Protein 1YQS (pdb70)

Sequence (345 aa):
LPAPDDTGLQAVLHTALSQGAPGAMVRVDDNGTIHQLSEGVADRATGRAITTTDRFRVGSVTKSFSAVVLLQLVDEGKLDLDASVNTYLPGLLPDDRITVRQVMSHRSGLYDYTNDMFAQTVPGFESVRNKVFSYQDLITLSLKHGVTNAPGAAYSYSNTNFVVAGMLIEKLTGHSVATEYQNRIFTPLNLTDTFYVHPDTVIPGTHANGYLTPDEAGGALVDSTEQTVSWAQSAGAVISSTQDLDTFFSALMSGQLMSAAQLAQMQQWTTVNSTQGYGLGLRRRDLSCGISVYGHTGTVQGYYTYAFASKDGKRSVTALANTSNNVNVLNTMARTLESAFCGKP

Foldseek 3Di:
DDAFAVVLVQVLQVVLVVQPFQKKWKWKQQLNDIDIDMDHALDNVVGHGDGQFAKAFQFQLLLLLLLLLVQQCVVVVLFDQQAFLCVLVPPLDPDRRAGLQQLLFQQAQFAALVCVQCVFPPVSLVVAFADADDLSRLSVSRVVDDRRDHHNDDHDDHLNSQSSSQVSSCRSVVDHPQVSSVVQPCVVLVQVLKGQDAQFFDRPDGHRWFWEDGPDPPDDTDGSRGGRCNSRRSSTGMMHGFVNLLSRQLCLLQQNRHHPVSSVQQPPFDDPDPQKTGGRSKIWGQEPVGFIWMGDWRDDAQKTWDWTAGNNSSMIMIMMGRHDPRVSSNVSRVCSCCSRPVNDD

CATH classification: 3.40.710.10

B-factor: mean 13.97, std 7.71, range [6.85, 64.94]

InterPro domains:
  IPR001466 Beta-lactamase-related [PF00144] (51-359)
  IPR012338 Beta-lactamase/transpeptidase-like [G3DSA:3.40.710.10] (32-380)
  IPR012338 Beta-lactamase/transpeptidase-like [SSF56601] (51-369)
  IPR050491 Beta-lactamase AmpC-like [PTHR46825] (51-362)

Solvent-accessible surface area: 12700 Å² total; per-residue (Å²): 116,59,77,13,11,56,98,14,0,111,46,2,3,109,40,0,45,91,60,33,4,18,0,0,0,0,29,0,26,31,108,73,84,70,31,104,32,49,54,26,38,0,20,125,97,103,45,90,71,6,53,8,96,3,44,0,4,0,0,12,0,0,0,0,0,0,0,0,0,0,0,26,0,26,59,87,69,100,9,82,8,89,25,26,0,16,92,38,21,112,73,15,9,99,32,96,161,0,21,0,45,26,0,0,2,1,49,1,4,6,40,19,1,15,98,75,30,46,85,117,21,33,73,6,2,125,56,4,72,118,98,98,28,58,24,84,65,0,0,67,49,0,57,156,63,59,69,79,28,60,28,18,70,44,54,49,61,1,18,0,0,0,0,0,0,0,27,0,0,56,126,46,25,66,94,52,4,36,55,7,0,77,92,40,0,6,86,82,29,108,7,90,26,5,54,23,41,42,63,73,46,78,2,37,50,92,32,0,18,0,8,2,25,12,79,120,112,88,30,88,40,44,65,0,4,81,0,8,2,0,18,0,6,0,1,3,6,0,0,0,0,0,88,8,1,3,51,0,1,31,4,1,10,55,41,122,9,22,46,89,61,23,22,58,44,0,28,97,78,30,104,48,69,112,68,34,1,0,0,4,0,0,30,41,48,46,15,99,62,75,31,36,0,18,0,0,18,1,61,7,16,0,0,9,0,8,0,1,0,8,126,73,3,120,8,2,0,0,0,0,0,0,0,7,56,20,106,86,0,42,100,9,1,16,97,0,0,56,14,0,0,17,11,133,172

Structure (mmCIF, N/CA/C/O backbone):
data_1YQS
#
_entry.id   1YQS
#
_cell.length_a   50.800
_cell.length_b   66.700
_cell.length_c   100.500
_cell.angle_alpha   90.00
_cell.angle_beta   90.00
_cell.angle_gamma   90.00
#
_symmetry.space_group_name_H-M   'P 21 21 21'
#
loop_
_entity.id
_entity.type
_entity.pdbx_description
1 polymer 'D-alanyl-D-alanine carboxypeptidase'
2 non-polymer '2-(BENZOYLAMINO)ETHANESULFONIC ACID'
3 non-polymer GLYCEROL
4 water water
#
loop_
_atom_site.group_PDB
_atom_site.id
_atom_site.type_symbol
_atom_site.label_atom_id
_atom_site.label_alt_id
_atom_site.label_comp_id
_atom_site.label_asym_id
_atom_site.label_entity_id
_atom_site.label_seq_id
_atom_site.pdbx_PDB_ins_code
_atom_site.Cartn_x
_atom_site.Cartn_y
_atom_site.Cartn_z
_atom_site.occupancy
_atom_site.B_iso_or_equiv
_atom_site.auth_seq_id
_atom_site.auth_comp_id
_atom_site.auth_asym_id
_atom_site.auth_atom_id
_atom_site.pdbx_PDB_model_num
ATOM 1 N N . LEU A 1 3 ? 16.940 18.970 40.729 1.00 19.70 3 LEU A N 1
ATOM 2 C CA . LEU A 1 3 ? 18.042 18.009 40.703 1.00 16.29 3 LEU A CA 1
ATOM 3 C C . LEU A 1 3 ? 19.334 18.631 40.184 1.00 15.96 3 LEU A C 1
ATOM 4 O O . LEU A 1 3 ? 19.295 19.501 39.311 1.00 17.29 3 LEU A O 1
ATOM 9 N N . PRO A 1 4 ? 20.448 18.153 40.702 1.00 17.49 4 PRO A N 1
ATOM 10 C CA . PRO A 1 4 ? 21.764 18.505 40.128 1.00 17.24 4 PRO A CA 1
ATOM 11 C C . PRO A 1 4 ? 21.825 18.129 38.645 1.00 14.50 4 PRO A C 1
ATOM 12 O O . PRO A 1 4 ? 21.075 17.236 38.237 1.00 13.53 4 PRO A O 1
ATOM 16 N N . ALA A 1 5 ? 22.693 18.752 37.865 1.00 14.84 5 ALA A N 1
ATOM 17 C CA . ALA A 1 5 ? 22.894 18.342 36.475 1.00 13.16 5 ALA A CA 1
ATOM 18 C C . ALA A 1 5 ? 23.496 16.955 36.430 1.00 11.18 5 ALA A C 1
ATOM 19 O O . ALA A 1 5 ? 24.410 16.637 37.183 1.00 11.64 5 ALA A O 1
ATOM 21 N N . PRO A 1 6 ? 23.049 16.071 35.512 1.00 10.46 6 PRO A N 1
ATOM 22 C CA . PRO A 1 6 ? 23.768 14.814 35.313 1.00 9.87 6 PRO A CA 1
ATOM 23 C C . PRO A 1 6 ? 25.221 15.106 34.942 1.00 9.94 6 PRO A C 1
ATOM 24 O O . PRO A 1 6 ? 25.501 16.067 34.254 1.00 11.42 6 PRO A O 1
ATOM 28 N N . ASP A 1 7 ? 26.101 14.196 35.347 1.00 9.37 7 ASP A N 1
ATOM 29 C CA . ASP A 1 7 ? 27.535 14.327 35.157 1.00 9.28 7 ASP A CA 1
ATOM 30 C C . ASP A 1 7 ? 27.986 13.363 34.065 1.00 8.90 7 ASP A C 1
ATOM 31 O O . ASP A 1 7 ? 28.259 12.190 34.333 1.00 9.02 7 ASP A O 1
ATOM 36 N N . ASP A 1 8 ? 28.096 13.828 32.818 1.00 8.69 8 ASP A N 1
ATOM 37 C CA . ASP A 1 8 ? 28.476 12.925 31.732 1.00 8.00 8 ASP A CA 1
ATOM 38 C C . ASP A 1 8 ? 29.912 12.455 31.827 1.00 8.10 8 ASP A C 1
ATOM 39 O O . ASP A 1 8 ? 30.202 11.320 31.399 1.00 8.87 8 ASP A O 1
ATOM 44 N N . THR A 1 9 ? 30.827 13.266 32.339 1.00 8.55 9 THR A N 1
ATOM 45 C CA . THR A 1 9 ? 32.221 12.832 32.512 1.00 8.68 9 THR A CA 1
ATOM 46 C C . THR A 1 9 ? 32.245 11.661 33.498 1.00 8.67 9 THR A C 1
ATOM 47 O O . THR A 1 9 ? 32.953 10.684 33.311 1.00 9.42 9 THR A O 1
ATOM 51 N N . GLY A 1 10 ? 31.471 11.781 34.571 1.00 9.10 10 GLY A N 1
ATOM 52 C CA . GLY A 1 10 ? 31.348 10.691 35.576 1.00 9.51 10 GLY A CA 1
ATOM 53 C C . GLY A 1 10 ? 30.724 9.462 34.923 1.00 9.14 10 GLY A C 1
ATOM 54 O O . GLY A 1 10 ? 31.215 8.344 35.132 1.00 9.67 10 GLY A O 1
ATOM 55 N N . LEU A 1 11 ? 29.672 9.634 34.158 1.00 8.69 11 LEU A N 1
ATOM 56 C CA . LEU A 1 11 ? 29.072 8.481 33.457 1.00 9.11 11 LEU A CA 1
ATOM 57 C C . LEU A 1 11 ? 30.086 7.803 32.557 1.00 8.81 11 LEU A C 1
ATOM 58 O O . LEU A 1 11 ? 30.181 6.563 32.489 1.00 10.06 11 LEU A O 1
ATOM 63 N N . GLN A 1 12 ? 30.846 8.598 31.786 1.00 8.94 12 GLN A N 1
ATOM 64 C CA . GLN A 1 12 ? 31.874 8.058 30.887 1.00 9.34 12 GLN A CA 1
ATOM 65 C C . GLN A 1 12 ? 32.858 7.201 31.687 1.00 9.08 12 GLN A C 1
ATOM 66 O O . GLN A 1 12 ? 33.271 6.108 31.267 1.00 9.68 12 GLN A O 1
ATOM 72 N N . ALA A 1 13 ? 33.301 7.675 32.839 1.00 9.51 13 ALA A N 1
ATOM 73 C CA . ALA A 1 13 ? 34.248 6.976 33.700 1.00 9.96 13 ALA A CA 1
ATOM 74 C C . ALA A 1 13 ? 33.643 5.672 34.188 1.00 9.86 13 ALA A C 1
ATOM 75 O O . ALA A 1 13 ? 34.359 4.658 34.244 1.00 10.59 13 ALA A O 1
ATOM 77 N N . VAL A 1 14 ? 32.366 5.659 34.540 1.00 9.41 14 VAL A N 1
ATOM 78 C CA . VAL A 1 14 ? 31.725 4.426 34.979 1.00 9.72 14 VAL A CA 1
ATOM 79 C C . VAL A 1 14 ? 31.772 3.370 33.889 1.00 8.56 14 VAL A C 1
ATOM 80 O O . VAL A 1 14 ? 32.111 2.238 34.127 1.00 8.96 14 VAL A O 1
ATOM 84 N N . LEU A 1 15 ? 31.375 3.785 32.670 1.00 8.64 15 LEU A N 1
ATOM 85 C CA . LEU A 1 15 ? 31.370 2.804 31.584 1.00 8.36 15 LEU A CA 1
ATOM 86 C C . LEU A 1 15 ? 32.773 2.295 31.305 1.00 8.45 15 LEU A C 1
ATOM 87 O O . LEU A 1 15 ? 32.971 1.081 31.046 1.00 8.79 15 LEU A O 1
ATOM 92 N N . HIS A 1 16 ? 33.741 3.196 31.326 1.00 8.89 16 HIS A N 1
ATOM 93 C CA . HIS A 1 16 ? 35.139 2.756 31.066 1.00 9.24 16 HIS A CA 1
ATOM 94 C C . HIS A 1 16 ? 35.620 1.777 32.115 1.00 9.57 16 HIS A C 1
ATOM 95 O O . HIS A 1 16 ? 36.279 0.778 31.809 1.00 9.89 16 HIS A O 1
ATOM 102 N N . THR A 1 17 ? 35.256 2.039 33.372 1.00 9.45 17 THR A N 1
ATOM 103 C CA . THR A 1 17 ? 35.612 1.116 34.437 1.00 9.82 17 THR A CA 1
ATOM 104 C C . THR A 1 17 ? 34.937 -0.233 34.204 1.00 8.59 17 THR A C 1
ATOM 105 O O . THR A 1 17 ? 35.574 -1.288 34.394 1.00 9.40 17 THR A O 1
ATOM 109 N N . ALA A 1 18 ? 33.660 -0.233 33.827 1.00 8.65 18 ALA A N 1
ATOM 110 C CA . ALA A 1 18 ? 32.965 -1.515 33.606 1.00 9.01 18 ALA A CA 1
ATOM 111 C C . ALA A 1 18 ? 33.667 -2.309 32.530 1.00 8.79 18 ALA A C 1
ATOM 112 O O . ALA A 1 18 ? 33.846 -3.545 32.659 1.00 8.70 18 ALA A O 1
ATOM 114 N N . LEU A 1 19 ? 34.109 -1.664 31.450 1.00 8.72 19 LEU A N 1
ATOM 115 C CA . LEU A 1 19 ? 34.869 -2.379 30.421 1.00 8.84 19 LEU A CA 1
ATOM 116 C C . LEU A 1 19 ? 36.153 -2.965 31.002 1.00 8.99 19 LEU A C 1
ATOM 117 O O . LEU A 1 19 ? 36.527 -4.109 30.725 1.00 10.13 19 LEU A O 1
ATOM 122 N N . SER A 1 20 ? 36.851 -2.192 31.830 1.00 9.30 20 SER A N 1
ATOM 123 C CA . SER A 1 20 ? 38.120 -2.660 32.416 1.00 9.87 20 SER A CA 1
ATOM 124 C C . SER A 1 20 ? 37.893 -3.848 33.324 1.00 9.98 20 SER A C 1
ATOM 125 O O . SER A 1 20 ? 38.870 -4.552 33.600 1.00 11.33 20 SER A O 1
ATOM 128 N N . GLN A 1 21 ? 36.689 -4.073 33.809 1.00 8.98 21 GLN A N 1
ATOM 129 C CA . GLN A 1 21 ? 36.346 -5.147 34.716 1.00 9.09 21 GLN A CA 1
ATOM 130 C C . GLN A 1 21 ? 35.732 -6.339 33.977 1.00 8.90 21 GLN A C 1
ATOM 131 O O . GLN A 1 21 ? 35.461 -7.340 34.659 1.00 10.28 21 GLN A O 1
ATOM 137 N N . GLY A 1 22 ? 35.517 -6.267 32.677 1.00 9.38 22 GLY A N 1
ATOM 138 C CA . GLY A 1 22 ? 35.085 -7.411 31.914 1.00 9.47 22 GLY A CA 1
ATOM 139 C C . GLY A 1 22 ? 33.806 -7.272 31.151 1.00 9.14 22 GLY A C 1
ATOM 140 O O . GLY A 1 22 ? 33.399 -8.242 30.480 1.00 10.22 22 GLY A O 1
ATOM 141 N N . ALA A 1 23 ? 33.130 -6.125 31.187 1.00 8.20 23 ALA A N 1
ATOM 142 C CA . ALA A 1 23 ? 31.960 -5.932 30.342 1.00 8.01 23 ALA A CA 1
ATOM 143 C C . ALA A 1 23 ? 32.414 -5.719 28.928 1.00 7.97 23 ALA A C 1
ATOM 144 O O . ALA A 1 23 ? 33.204 -4.788 28.672 1.00 8.74 23 ALA A O 1
ATOM 146 N N . PRO A 1 24 ? 31.925 -6.478 27.934 1.00 7.97 24 PRO A N 1
ATOM 147 C CA . PRO A 1 24 ? 32.300 -6.132 26.548 1.00 8.10 24 PRO A CA 1
ATOM 148 C C . PRO A 1 24 ? 31.828 -4.753 26.135 1.00 7.79 24 PRO A C 1
ATOM 149 O O . PRO A 1 24 ? 32.536 -4.051 25.379 1.00 7.86 24 PRO A O 1
ATOM 153 N N . GLY A 1 25 ? 30.640 -4.377 26.588 1.00 7.71 25 GLY A N 1
ATOM 154 C CA . GLY A 1 25 ? 30.023 -3.110 26.316 1.00 7.92 25 GLY A CA 1
ATOM 155 C C . GLY A 1 25 ? 29.229 -2.638 27.494 1.00 7.34 25 GLY A C 1
ATOM 156 O O . GLY A 1 25 ? 28.746 -3.415 28.331 1.00 8.08 25 GLY A O 1
ATOM 157 N N . ALA A 1 26 ? 29.059 -1.326 27.575 1.00 7.78 26 ALA A N 1
ATOM 158 C CA . ALA A 1 26 ? 28.283 -0.726 28.646 1.00 7.78 26 ALA A CA 1
ATOM 159 C C . ALA A 1 26 ? 27.708 0.586 28.144 1.00 7.68 26 ALA A C 1
ATOM 160 O O . ALA A 1 26 ? 28.374 1.296 27.357 1.00 8.64 26 ALA A O 1
ATOM 162 N N . MET A 1 27 ? 26.519 0.935 28.556 1.00 8.29 27 MET A N 1
ATOM 163 C CA . MET A 1 27 ? 25.864 2.112 28.048 1.00 8.06 27 MET A CA 1
ATOM 164 C C . MET A 1 27 ? 24.841 2.636 29.020 1.00 8.29 27 MET A C 1
ATOM 165 O O . MET A 1 27 ? 24.431 1.946 29.972 1.00 8.75 27 MET A O 1
ATOM 174 N N . VAL A 1 28 ? 24.431 3.884 28.831 1.00 7.99 28 VAL A N 1
ATOM 175 C CA . VAL A 1 28 ? 23.495 4.570 29.724 1.00 8.01 28 VAL A CA 1
ATOM 176 C C . VAL A 1 28 ? 22.745 5.659 28.948 1.00 7.91 28 VAL A C 1
ATOM 177 O O . VAL A 1 28 ? 23.353 6.392 28.159 1.00 8.43 28 VAL A O 1
ATOM 181 N N . ARG A 1 29 ? 21.464 5.782 29.258 1.00 8.07 29 ARG A N 1
ATOM 182 C CA . ARG A 1 29 ? 20.640 6.883 28.762 1.00 8.12 29 ARG A CA 1
ATOM 183 C C . ARG A 1 29 ? 19.949 7.546 29.910 1.00 9.44 29 ARG A C 1
ATOM 184 O O . ARG A 1 29 ? 19.303 6.885 30.713 1.00 17.59 29 ARG A O 1
ATOM 199 N N . VAL A 1 30 ? 20.014 8.866 29.977 1.00 8.29 30 VAL A N 1
ATOM 200 C CA . VAL A 1 30 ? 19.287 9.659 30.948 1.00 8.36 30 VAL A CA 1
ATOM 201 C C . VAL A 1 30 ? 18.261 10.510 30.172 1.00 8.28 30 VAL A C 1
ATOM 202 O O . VAL A 1 30 ? 18.627 11.179 29.220 1.00 9.63 30 VAL A O 1
ATOM 206 N N . ASP A 1 31 ? 17.017 10.491 30.605 1.00 8.20 31 ASP A N 1
ATOM 207 C CA . ASP A 1 31 ? 16.027 11.470 30.142 1.00 8.98 31 ASP A CA 1
ATOM 208 C C . ASP A 1 31 ? 15.869 12.442 31.294 1.00 8.86 31 ASP A C 1
ATOM 209 O O . ASP A 1 31 ? 15.266 12.131 32.327 1.00 9.80 31 ASP A O 1
ATOM 218 N N . ASP A 1 32 ? 16.482 13.618 31.144 1.00 9.54 32 ASP A N 1
ATOM 219 C CA . ASP A 1 32 ? 16.471 14.660 32.157 1.00 9.46 32 ASP A CA 1
ATOM 220 C C . ASP A 1 32 ? 15.437 15.715 31.795 1.00 9.65 32 ASP A C 1
ATOM 221 O O . ASP A 1 32 ? 15.754 16.725 31.186 1.00 9.66 32 ASP A O 1
ATOM 226 N N . ASN A 1 33 ? 14.172 15.445 32.124 1.00 11.11 33 ASN A N 1
ATOM 227 C CA . ASN A 1 33 ? 13.081 16.367 31.874 1.00 12.91 33 ASN A CA 1
ATOM 228 C C . ASN A 1 33 ? 13.102 16.915 30.466 1.00 12.22 33 ASN A C 1
ATOM 229 O O . ASN A 1 33 ? 12.938 18.075 30.240 1.00 13.92 33 ASN A O 1
ATOM 234 N N . GLY A 1 34 ? 13.295 16.006 29.493 1.00 11.94 34 GLY A N 1
ATOM 235 C CA . GLY A 1 34 ? 13.256 16.411 28.119 1.00 13.50 34 GLY A CA 1
ATOM 236 C C . GLY A 1 34 ? 14.583 16.673 27.445 1.00 11.48 34 GLY A C 1
ATOM 237 O O . GLY A 1 34 ? 14.608 16.896 26.219 1.00 15.40 34 GLY A O 1
ATOM 238 N N . THR A 1 35 ? 15.674 16.618 28.197 1.00 9.51 35 THR A N 1
ATOM 239 C CA . THR A 1 35 ? 17.002 16.712 27.604 1.00 9.20 35 THR A CA 1
ATOM 240 C C . THR A 1 35 ? 17.656 15.352 27.774 1.00 9.02 35 THR A C 1
ATOM 241 O O . THR A 1 35 ? 17.718 14.771 28.865 1.00 9.72 35 THR A O 1
ATOM 245 N N . ILE A 1 36 ? 18.165 14.775 26.682 1.00 8.47 36 ILE A N 1
ATOM 246 C CA . ILE A 1 36 ? 18.714 13.423 26.679 1.00 8.07 36 ILE A CA 1
ATOM 247 C C . ILE A 1 36 ? 20.214 13.453 26.885 1.00 7.79 36 ILE A C 1
ATOM 248 O O . ILE A 1 36 ? 20.943 14.251 26.316 1.00 8.70 36 ILE A O 1
ATOM 253 N N . HIS A 1 37 ? 20.659 12.501 27.705 1.00 7.96 37 HIS A N 1
ATOM 254 C CA . HIS A 1 37 ? 22.093 12.167 27.836 1.00 7.99 37 HIS A CA 1
ATOM 255 C C . HIS A 1 37 ? 22.267 10.719 27.385 1.00 8.29 37 HIS A C 1
ATOM 256 O O . HIS A 1 37 ? 21.478 9.847 27.767 1.00 9.98 37 HIS A O 1
ATOM 263 N N . GLN A 1 38 ? 23.256 10.447 26.532 1.00 8.17 38 GLN A N 1
ATOM 264 C CA . GLN A 1 38 ? 23.433 9.074 26.051 1.00 8.53 38 GLN A CA 1
ATOM 265 C C . GLN A 1 38 ? 24.909 8.799 25.822 1.00 7.99 38 GLN A C 1
ATOM 266 O O . GLN A 1 38 ? 25.608 9.564 25.141 1.00 8.16 38 GLN A O 1
ATOM 272 N N . LEU A 1 39 ? 25.396 7.726 26.432 1.00 7.73 39 LEU A N 1
ATOM 273 C CA . LEU A 1 39 ? 26.785 7.336 26.327 1.00 7.61 39 LEU A CA 1
ATOM 274 C C . LEU A 1 39 ? 26.875 5.807 26.214 1.00 7.33 39 LEU A C 1
ATOM 275 O O . LEU A 1 39 ? 26.060 5.082 26.773 1.00 8.06 39 LEU A O 1
ATOM 280 N N . SER A 1 40 ? 27.870 5.356 25.475 1.00 7.74 40 SER A N 1
ATOM 281 C CA . SER A 1 40 ? 28.118 3.946 25.321 1.00 8.10 40 SER A CA 1
ATOM 282 C C . SER A 1 40 ? 29.614 3.736 25.076 1.00 7.93 40 SER A C 1
ATOM 283 O O . SER A 1 40 ? 30.257 4.556 24.432 1.00 9.12 40 SER A O 1
ATOM 286 N N . GLU A 1 41 ? 30.143 2.604 25.504 1.00 8.23 41 GLU A N 1
ATOM 287 C CA . GLU A 1 41 ? 31.506 2.230 25.214 1.00 8.12 41 GLU A CA 1
ATOM 288 C C . GLU A 1 41 ? 31.574 0.742 24.973 1.00 7.66 41 GLU A C 1
ATOM 289 O O . GLU A 1 41 ? 30.878 -0.039 25.636 1.00 7.87 41 GLU A O 1
ATOM 295 N N . GLY A 1 42 ? 32.410 0.326 24.025 1.00 8.36 42 GLY A N 1
ATOM 296 C CA . GLY A 1 42 ? 32.629 -1.080 23.761 1.00 8.40 42 GLY A CA 1
ATOM 297 C C . GLY A 1 42 ? 31.649 -1.650 22.754 1.00 8.27 42 GLY A C 1
ATOM 298 O O . GLY A 1 42 ? 31.133 -0.970 21.868 1.00 9.24 42 GLY A O 1
ATOM 299 N N . VAL A 1 43 ? 31.499 -2.993 22.872 1.00 8.33 43 VAL A N 1
ATOM 300 C CA . VAL A 1 43 ? 30.946 -3.786 21.785 1.00 8.71 43 VAL A CA 1
ATOM 301 C C . VAL A 1 43 ? 29.653 -4.486 22.199 1.00 8.16 43 VAL A C 1
ATOM 302 O O . VAL A 1 43 ? 29.516 -5.019 23.326 1.00 8.71 43 VAL A O 1
ATOM 306 N N . ALA A 1 44 ? 28.713 -4.494 21.260 1.00 7.91 44 ALA A N 1
ATOM 307 C CA . ALA A 1 44 ? 27.499 -5.300 21.333 1.00 8.01 44 ALA A CA 1
ATOM 308 C C . ALA A 1 44 ? 27.804 -6.760 21.027 1.00 8.15 44 ALA A C 1
ATOM 309 O O . ALA A 1 44 ? 27.139 -7.648 21.577 1.00 9.72 44 ALA A O 1
ATOM 311 N N . ASP A 1 45 ? 28.745 -6.995 20.111 1.00 9.01 45 ASP A N 1
ATOM 312 C CA . ASP A 1 45 ? 29.113 -8.345 19.703 1.00 9.67 45 ASP A CA 1
ATOM 313 C C . ASP A 1 45 ? 30.639 -8.339 19.722 1.00 9.20 45 ASP A C 1
ATOM 314 O O . ASP A 1 45 ? 31.273 -7.661 18.949 1.00 10.13 45 ASP A O 1
ATOM 319 N N . ARG A 1 46 ? 31.194 -9.130 20.654 1.00 9.54 46 ARG A N 1
ATOM 320 C CA . ARG A 1 46 ? 32.633 -9.106 20.872 1.00 9.86 46 ARG A CA 1
ATOM 321 C C . ARG A 1 46 ? 33.398 -9.923 19.821 1.00 10.17 46 ARG A C 1
ATOM 322 O O . ARG A 1 46 ? 34.592 -9.738 19.635 1.00 11.86 46 ARG A O 1
ATOM 330 N N . ALA A 1 47 ? 32.711 -10.781 19.079 1.00 9.96 47 ALA A N 1
ATOM 331 C CA . ALA A 1 47 ? 33.339 -11.579 18.060 1.00 10.60 47 ALA A CA 1
ATOM 332 C C . ALA A 1 47 ? 33.386 -10.806 16.754 1.00 11.89 47 ALA A C 1
ATOM 333 O O . ALA A 1 47 ? 34.384 -10.855 16.037 1.00 14.16 47 ALA A O 1
ATOM 335 N N . THR A 1 48 ? 32.332 -10.078 16.398 1.00 12.72 48 THR A N 1
ATOM 336 C CA . THR A 1 48 ? 32.321 -9.275 15.203 1.00 13.89 48 THR A CA 1
ATOM 337 C C . THR A 1 48 ? 32.874 -7.878 15.414 1.00 13.87 48 THR A C 1
ATOM 338 O O . THR A 1 48 ? 33.251 -7.207 14.453 1.00 16.00 48 THR A O 1
ATOM 342 N N . GLY A 1 49 ? 32.917 -7.387 16.662 1.00 13.21 49 GLY A N 1
ATOM 343 C CA . GLY A 1 49 ? 33.360 -6.084 16.950 1.00 13.21 49 GLY A CA 1
ATOM 344 C C . GLY A 1 49 ? 32.330 -4.983 16.813 1.00 12.20 49 GLY A C 1
ATOM 345 O O . GLY A 1 49 ? 32.653 -3.816 16.969 1.00 13.11 49 GLY A O 1
ATOM 346 N N . ARG A 1 50 ? 31.096 -5.326 16.494 1.00 11.35 50 ARG A N 1
ATOM 347 C CA . ARG A 1 50 ? 30.049 -4.320 16.372 1.00 10.83 50 ARG A CA 1
ATOM 348 C C . ARG A 1 50 ? 29.899 -3.520 17.647 1.00 10.35 50 ARG A C 1
ATOM 349 O O . ARG A 1 50 ? 29.704 -4.113 18.715 1.00 10.01 50 ARG A O 1
ATO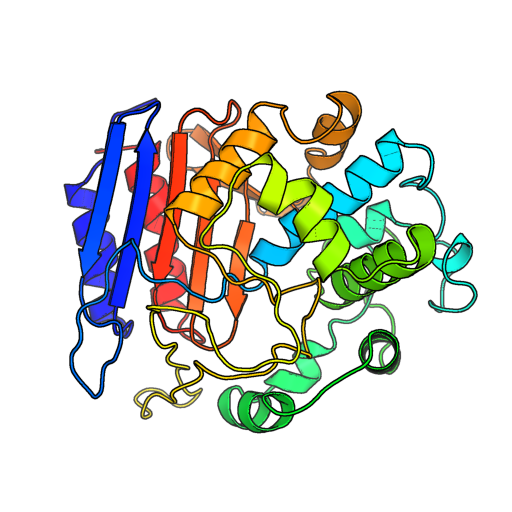M 357 N N . ALA A 1 51 ? 29.905 -2.197 17.544 1.00 10.96 51 ALA A N 1
ATOM 358 C CA . ALA A 1 51 ? 29.835 -1.328 18.690 1.00 10.56 51 ALA A CA 1
ATOM 359 C C . ALA A 1 51 ? 28.455 -1.400 19.352 1.00 9.56 51 ALA A C 1
ATOM 360 O O . ALA A 1 51 ? 27.415 -1.522 18.690 1.00 12.06 51 ALA A O 1
ATOM 362 N N . ILE A 1 52 ? 28.443 -1.299 20.690 1.00 8.59 52 ILE A N 1
ATOM 363 C CA . ILE A 1 52 ? 27.185 -1.146 21.425 1.00 8.45 52 ILE A CA 1
ATOM 364 C C . ILE A 1 52 ? 26.704 0.271 21.313 1.00 8.75 52 ILE A C 1
ATOM 365 O O . ILE A 1 52 ? 27.496 1.230 21.213 1.00 9.47 52 ILE A O 1
ATOM 370 N N . THR A 1 53 ? 25.398 0.433 21.342 1.00 9.12 53 THR A N 1
ATOM 371 C CA . THR A 1 53 ? 24.770 1.742 21.269 1.00 9.04 53 THR A CA 1
ATOM 372 C C . THR A 1 53 ? 23.506 1.784 22.131 1.00 9.43 53 THR A C 1
ATOM 373 O O . THR A 1 53 ? 22.893 0.719 22.349 1.00 12.01 53 THR A O 1
ATOM 380 N N . THR A 1 54 ? 23.098 2.956 22.546 1.00 9.06 54 THR A N 1
ATOM 381 C CA . THR A 1 54 ? 21.975 3.060 23.458 1.00 9.31 54 THR A CA 1
ATOM 382 C C . THR A 1 54 ? 20.645 2.693 22.786 1.00 9.43 54 THR A C 1
ATOM 383 O O . THR A 1 54 ? 19.649 2.589 23.529 1.00 10.69 54 THR A O 1
ATOM 387 N N . THR A 1 55 ? 20.575 2.471 21.499 1.00 9.59 55 THR A N 1
ATOM 388 C CA . THR A 1 55 ? 19.392 1.988 20.837 1.00 10.38 55 THR A CA 1
ATOM 389 C C . THR A 1 55 ? 19.325 0.461 20.740 1.00 9.49 55 THR A C 1
ATOM 390 O O . THR A 1 55 ? 18.290 -0.075 20.350 1.00 11.11 55 THR A O 1
ATOM 394 N N . ASP A 1 56 ? 20.370 -0.266 21.166 1.00 9.42 56 ASP A N 1
ATOM 395 C CA . ASP A 1 56 ? 20.357 -1.705 21.103 1.00 9.08 56 ASP A CA 1
ATOM 396 C C . ASP A 1 56 ? 19.381 -2.299 22.086 1.00 8.49 56 ASP A C 1
ATOM 397 O O . ASP A 1 56 ? 19.363 -1.964 23.255 1.00 10.27 56 ASP A O 1
ATOM 402 N N . ARG A 1 57 ? 18.536 -3.222 21.596 1.00 8.41 57 ARG A N 1
ATOM 403 C CA . ARG A 1 57 ? 17.636 -3.948 22.496 1.00 8.47 57 ARG A CA 1
ATOM 404 C C . ARG A 1 57 ? 18.432 -4.936 23.338 1.00 7.89 57 ARG A C 1
ATOM 405 O O . ARG A 1 57 ? 19.518 -5.372 22.987 1.00 8.49 57 ARG A O 1
ATOM 413 N N . PHE A 1 58 ? 17.860 -5.290 24.485 1.00 7.38 58 PHE A N 1
ATOM 414 C CA . PHE A 1 58 ? 18.535 -6.167 25.424 1.00 7.51 58 PHE A CA 1
ATOM 415 C C . PHE A 1 58 ? 17.506 -6.839 26.345 1.00 6.94 58 PHE A C 1
ATOM 416 O O . PHE A 1 58 ? 16.346 -6.436 26.398 1.00 7.68 58 PHE A O 1
ATOM 424 N N . ARG A 1 59 ? 17.934 -7.878 27.046 1.00 7.25 59 ARG A N 1
ATOM 425 C CA . ARG A 1 59 ? 17.110 -8.569 28.026 1.00 7.15 59 ARG A CA 1
ATOM 426 C C . ARG A 1 59 ? 17.190 -7.853 29.367 1.00 6.96 59 ARG A C 1
ATOM 427 O O . ARG A 1 59 ? 18.276 -7.731 29.927 1.00 7.81 59 ARG A O 1
ATOM 435 N N . VAL A 1 60 ? 16.039 -7.411 29.882 1.00 7.17 60 VAL A N 1
ATOM 436 C CA . VAL A 1 60 ? 15.986 -6.588 31.100 1.00 7.11 60 VAL A CA 1
ATOM 437 C C . VAL A 1 60 ? 15.966 -7.381 32.377 1.00 7.31 60 VAL A C 1
ATOM 438 O O . VAL A 1 60 ? 16.002 -6.840 33.477 1.00 7.83 60 VAL A O 1
ATOM 442 N N . GLY A 1 61 ? 15.882 -8.723 32.264 1.00 7.48 61 GLY A N 1
ATOM 443 C CA . GLY A 1 61 ? 15.887 -9.588 33.437 1.00 8.24 61 GLY A CA 1
ATOM 444 C C . GLY A 1 61 ? 14.829 -9.198 34.427 1.00 7.87 61 GLY A C 1
ATOM 445 O O . GLY A 1 61 ? 13.673 -8.915 34.081 1.00 7.95 61 GLY A O 1
ATOM 446 N N . SER A 1 62 ? 15.218 -9.134 35.702 1.00 8.55 62 SER A N 1
ATOM 447 C CA . SER A 1 62 ? 14.267 -8.919 36.791 1.00 9.29 62 SER A CA 1
ATOM 448 C C . SER A 1 62 ? 13.593 -7.564 36.773 1.00 8.10 62 SER A C 1
ATOM 449 O O . SER A 1 62 ? 12.639 -7.370 37.553 1.00 9.15 62 SER A O 1
ATOM 454 N N . VAL A 1 63 ? 13.962 -6.615 35.894 1.00 8.47 63 VAL A N 1
ATOM 455 C CA . VAL A 1 63 ? 13.118 -5.435 35.700 1.00 8.26 63 VAL A CA 1
ATOM 456 C C . VAL A 1 63 ? 11.698 -5.853 35.314 1.00 7.92 63 VAL A C 1
ATOM 457 O O . VAL A 1 63 ? 10.712 -5.137 35.551 1.00 8.79 63 VAL A O 1
ATOM 461 N N . THR A 1 64 ? 11.557 -7.025 34.703 1.00 7.90 64 THR A N 1
ATOM 462 C CA . THR A 1 64 ? 10.265 -7.581 34.359 1.00 7.51 64 THR A CA 1
ATOM 463 C C . THR A 1 64 ? 9.303 -7.593 35.534 1.00 7.32 64 THR A C 1
ATOM 464 O O . THR A 1 64 ? 8.084 -7.459 35.326 1.00 8.08 64 THR A O 1
ATOM 468 N N . LYS A 1 65 ? 9.806 -7.755 36.760 1.00 7.43 65 LYS A N 1
ATOM 469 C CA . LYS A 1 65 ? 8.917 -7.776 37.903 1.00 7.67 65 LYS A CA 1
ATOM 470 C C . LYS A 1 65 ? 8.094 -6.517 38.009 1.00 7.41 65 LYS A C 1
ATOM 471 O O . LYS A 1 65 ? 6.944 -6.595 38.452 1.00 8.08 65 LYS A O 1
ATOM 477 N N . SER A 1 66 ? 8.643 -5.362 37.651 1.00 7.68 66 SER A N 1
ATOM 478 C CA . SER A 1 66 ? 7.864 -4.113 37.699 1.00 7.51 66 SER A CA 1
ATOM 479 C C . SER A 1 66 ? 6.739 -4.122 36.677 1.00 7.45 66 SER A C 1
ATOM 480 O O . SER A 1 66 ? 5.655 -3.594 36.942 1.00 8.22 66 SER A O 1
ATOM 483 N N . PHE A 1 67 ? 6.970 -4.704 35.506 1.00 7.67 67 PHE A N 1
ATOM 484 C CA . PHE A 1 67 ? 5.894 -4.843 34.516 1.00 7.86 67 PHE A CA 1
ATOM 485 C C . PHE A 1 67 ? 4.774 -5.735 35.051 1.00 7.74 67 PHE A C 1
ATOM 486 O O . PHE A 1 67 ? 3.588 -5.434 34.974 1.00 8.00 67 PHE A O 1
ATOM 494 N N . SER A 1 68 ? 5.161 -6.892 35.621 1.00 7.85 68 SER A N 1
ATOM 495 C CA . SER A 1 68 ? 4.175 -7.777 36.219 1.00 7.98 68 SER A CA 1
ATOM 496 C C . SER A 1 68 ? 3.419 -7.095 37.354 1.00 7.94 68 SER A C 1
ATOM 497 O O . SER A 1 68 ? 2.196 -7.261 37.477 1.00 8.24 68 SER A O 1
ATOM 500 N N . ALA A 1 69 ? 4.104 -6.337 38.184 1.00 7.85 69 ALA A N 1
ATOM 501 C CA . ALA A 1 69 ? 3.457 -5.624 39.284 1.00 8.19 69 ALA A CA 1
ATOM 502 C C . ALA A 1 69 ? 2.469 -4.593 38.775 1.00 8.22 69 ALA A C 1
ATOM 503 O O . ALA A 1 69 ? 1.400 -4.444 39.355 1.00 8.97 69 ALA A O 1
ATOM 505 N N . VAL A 1 70 ? 2.817 -3.860 37.728 1.00 8.18 70 VAL A N 1
ATOM 506 C CA . VAL A 1 70 ? 1.867 -2.897 37.177 1.00 8.19 70 VAL A CA 1
ATOM 507 C C . VAL A 1 70 ? 0.599 -3.579 36.720 1.00 8.48 70 VAL A C 1
ATOM 508 O O . VAL A 1 70 ? -0.516 -3.126 37.005 1.00 8.98 70 VAL A O 1
ATOM 512 N N . VAL A 1 71 ? 0.715 -4.714 36.026 1.00 8.43 71 VAL A N 1
ATOM 513 C CA . VAL A 1 71 ? -0.490 -5.450 35.603 1.00 8.46 71 VAL A CA 1
ATOM 514 C C . VAL A 1 71 ? -1.327 -5.846 36.821 1.00 8.63 71 VAL A C 1
ATOM 515 O O . VAL A 1 71 ? -2.530 -5.614 36.849 1.00 9.68 71 VAL A O 1
ATOM 519 N N . LEU A 1 72 ? -0.688 -6.453 37.831 1.00 8.45 72 LEU A N 1
ATOM 520 C CA . LEU A 1 72 ? -1.439 -6.862 39.022 1.00 8.59 72 LEU A CA 1
ATOM 521 C C . LEU A 1 72 ? -2.106 -5.677 39.693 1.00 8.51 72 LEU A C 1
ATOM 522 O O . LEU A 1 72 ? -3.254 -5.799 40.139 1.00 9.65 72 LEU A O 1
ATOM 527 N N . LEU A 1 73 ? -1.445 -4.535 39.804 1.00 9.25 73 LEU A N 1
ATOM 528 C CA . LEU A 1 73 ? -2.031 -3.383 40.463 1.00 9.08 73 LEU A CA 1
ATOM 529 C C . LEU A 1 73 ? -3.187 -2.795 39.658 1.00 9.36 73 LEU A C 1
ATOM 530 O O . LEU A 1 73 ? -4.145 -2.315 40.250 1.00 9.88 73 LEU A O 1
ATOM 535 N N . GLN A 1 74 ? -3.130 -2.879 38.324 1.00 9.45 74 GLN A N 1
ATOM 536 C CA . GLN A 1 74 ? -4.287 -2.508 37.556 1.00 9.57 74 GLN A CA 1
ATOM 537 C C . GLN A 1 74 ? -5.453 -3.464 37.820 1.00 9.30 74 GLN A C 1
ATOM 538 O O . GLN A 1 74 ? -6.623 -3.033 37.837 1.00 10.51 74 GLN A O 1
ATOM 544 N N . LEU A 1 75 ? -5.183 -4.742 37.998 1.00 9.72 75 LEU A N 1
ATOM 545 C CA . LEU A 1 75 ? -6.224 -5.687 38.364 1.00 9.76 75 LEU A CA 1
ATOM 546 C C . LEU A 1 75 ? -6.812 -5.357 39.713 1.00 10.48 75 LEU A C 1
ATOM 547 O O . LEU A 1 75 ? -8.038 -5.523 39.917 1.00 10.96 75 LEU A O 1
ATOM 552 N N . VAL A 1 76 ? -6.031 -4.845 40.652 1.00 10.24 76 VAL A N 1
ATOM 553 C CA . VAL A 1 76 ? -6.547 -4.371 41.933 1.00 10.80 76 VAL A CA 1
ATOM 554 C C . VAL A 1 76 ? -7.496 -3.189 41.665 1.00 10.31 76 VAL A C 1
ATOM 555 O O . VAL A 1 76 ? -8.595 -3.107 42.217 1.00 11.69 76 VAL A O 1
ATOM 559 N N . ASP A 1 77 ? -7.061 -2.231 40.879 1.00 10.87 77 ASP A N 1
ATOM 560 C CA . ASP A 1 77 ? -7.913 -1.073 40.536 1.00 11.18 77 ASP A CA 1
ATOM 561 C C . ASP A 1 77 ? -9.243 -1.504 39.943 1.00 11.19 77 ASP A C 1
ATOM 562 O O . ASP A 1 77 ? -10.258 -0.872 40.186 1.00 13.25 77 ASP A O 1
ATOM 567 N N . GLU A 1 78 ? -9.247 -2.578 39.165 1.00 10.94 78 GLU A N 1
ATOM 568 C CA . GLU A 1 78 ? -10.451 -3.065 38.502 1.00 11.35 78 GLU A CA 1
ATOM 569 C C . GLU A 1 78 ? -11.292 -3.953 39.387 1.00 12.08 78 GLU A C 1
ATOM 570 O O . GLU A 1 78 ? -12.363 -4.375 38.969 1.00 14.11 78 GLU A O 1
ATOM 576 N N . GLY A 1 79 ? -10.844 -4.236 40.597 1.00 11.77 79 GLY A N 1
ATOM 577 C CA . GLY A 1 79 ? -11.641 -5.022 41.505 1.00 12.94 79 GLY A 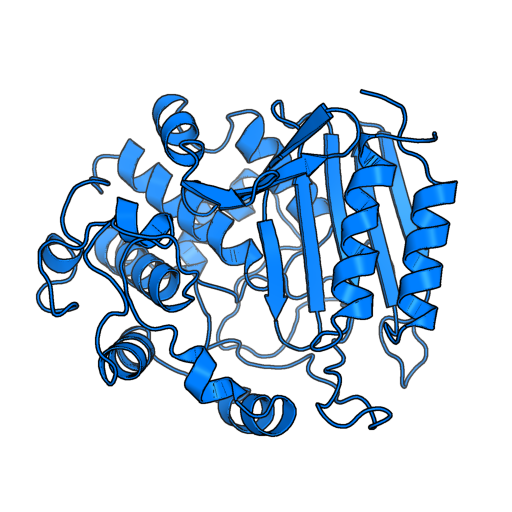CA 1
ATOM 578 C C . GLY A 1 79 ? -11.502 -6.511 41.333 1.00 12.23 79 GLY A C 1
ATOM 579 O O . GLY A 1 79 ? -12.310 -7.293 41.871 1.00 13.80 79 GLY A O 1
ATOM 580 N N . LYS A 1 80 ? -10.497 -6.955 40.599 1.00 11.63 80 LYS A N 1
ATOM 581 C CA . LYS A 1 80 ? -10.303 -8.339 40.284 1.00 12.24 80 LYS A CA 1
ATOM 582 C C . LYS A 1 80 ? -9.320 -9.060 41.198 1.00 12.41 80 LYS A C 1
ATOM 583 O O . LYS A 1 80 ? -9.203 -10.313 41.157 1.00 15.21 80 LYS A O 1
ATOM 589 N N . LEU A 1 81 ? -8.606 -8.300 42.014 1.00 13.08 81 LEU A N 1
ATOM 590 C CA . LEU A 1 81 ? -7.545 -8.790 42.854 1.00 11.65 81 LEU A CA 1
ATOM 591 C C . LEU A 1 81 ? -7.531 -7.994 44.155 1.00 12.30 81 LEU A C 1
ATOM 592 O O . LEU A 1 81 ? -7.653 -6.766 44.112 1.00 13.40 81 LEU A O 1
ATOM 597 N N . ASP A 1 82 ? -7.372 -8.696 45.266 1.00 12.63 82 ASP A N 1
ATOM 598 C CA . ASP A 1 82 ? -7.214 -8.082 46.582 1.00 11.71 82 ASP A CA 1
ATOM 599 C C . ASP A 1 82 ? -5.819 -8.402 47.070 1.00 10.41 82 ASP A C 1
ATOM 600 O O . ASP A 1 82 ? -5.469 -9.585 47.192 1.00 11.10 82 ASP A O 1
ATOM 605 N N . LEU A 1 83 ? -5.008 -7.404 47.342 1.00 10.93 83 LEU A N 1
ATOM 606 C CA . LEU A 1 83 ? -3.620 -7.638 47.747 1.00 10.91 83 LEU A CA 1
ATOM 607 C C . LEU A 1 83 ? -3.510 -8.441 49.041 1.00 10.00 83 LEU A C 1
ATOM 608 O O . LEU A 1 83 ? -2.518 -9.127 49.244 1.00 10.96 83 LEU A O 1
ATOM 613 N N . ASP A 1 84 ? -4.518 -8.360 49.939 1.00 10.82 84 ASP A N 1
ATOM 614 C CA . ASP A 1 84 ? -4.454 -9.093 51.187 1.00 10.56 84 ASP A CA 1
ATOM 615 C C . ASP A 1 84 ? -5.169 -10.405 51.192 1.00 10.78 84 ASP A C 1
ATOM 616 O O . ASP A 1 84 ? -5.195 -11.104 52.217 1.00 13.98 84 ASP A O 1
ATOM 621 N N . ALA A 1 85 ? -5.707 -10.826 50.036 1.00 11.45 85 ALA A N 1
ATOM 622 C CA . ALA A 1 85 ? -6.219 -12.167 49.892 1.00 11.54 85 ALA A CA 1
ATOM 623 C C . ALA A 1 85 ? -5.066 -13.154 49.765 1.00 10.97 85 ALA A C 1
ATOM 624 O O . ALA A 1 85 ? -3.981 -12.870 49.273 1.00 10.99 85 ALA A O 1
ATOM 626 N N . SER A 1 86 ? -5.328 -14.402 50.209 1.00 11.62 86 SER A N 1
ATOM 627 C CA . SER A 1 86 ? -4.423 -15.500 50.042 1.00 11.61 86 SER A CA 1
ATOM 628 C C . SER A 1 86 ? -4.202 -15.829 48.577 1.00 10.38 86 SER A C 1
ATOM 629 O O . SER A 1 86 ? -5.167 -15.863 47.780 1.00 11.47 86 SER A O 1
ATOM 634 N N . VAL A 1 87 ? -2.956 -16.141 48.213 1.00 9.95 87 VAL A N 1
ATOM 635 C CA . VAL A 1 87 ? -2.710 -16.648 46.862 1.00 10.49 87 VAL A CA 1
ATOM 636 C C . VAL A 1 87 ? -3.630 -17.823 46.528 1.00 9.93 87 VAL A C 1
ATOM 637 O O . VAL A 1 87 ? -4.189 -17.937 45.434 1.00 10.71 87 VAL A O 1
ATOM 641 N N . ASN A 1 88 ? -3.787 -18.738 47.501 1.00 10.61 88 ASN A N 1
ATOM 642 C CA . ASN A 1 88 ? -4.572 -19.937 47.271 1.00 10.80 88 ASN A CA 1
ATOM 643 C C . ASN A 1 88 ? -6.059 -19.664 47.089 1.00 11.92 88 ASN A C 1
ATOM 644 O O . ASN A 1 88 ? -6.746 -20.552 46.567 1.00 11.99 88 ASN A O 1
ATOM 649 N N . THR A 1 89 ? -6.534 -18.456 47.406 1.00 11.56 89 THR A N 1
ATOM 650 C CA . THR A 1 89 ? -7.915 -18.161 47.068 1.00 11.75 89 THR A CA 1
ATOM 651 C C . THR A 1 89 ? -8.116 -18.101 45.569 1.00 11.90 89 THR A C 1
ATOM 652 O O . THR A 1 89 ? -9.148 -18.543 45.056 1.00 13.99 89 THR A O 1
ATOM 656 N N . TYR A 1 90 ? -7.132 -17.573 44.847 1.00 12.18 90 TYR A N 1
ATOM 657 C CA . TYR A 1 90 ? -7.185 -17.442 43.413 1.00 12.66 90 TYR A CA 1
ATOM 658 C C . TYR A 1 90 ? -6.635 -18.652 42.643 1.00 12.53 90 TYR A C 1
ATOM 659 O O . TYR A 1 90 ? -7.093 -18.882 41.509 1.00 14.49 90 TYR A O 1
ATOM 668 N N . LEU A 1 91 ? -5.704 -19.355 43.255 1.00 11.51 91 LEU A N 1
ATOM 669 C CA . LEU A 1 91 ? -5.004 -20.491 42.648 1.00 11.72 91 LEU A CA 1
ATOM 670 C C . LEU A 1 91 ? -5.116 -21.607 43.664 1.00 11.85 91 LEU A C 1
ATOM 671 O O . LEU A 1 91 ? -4.177 -21.882 44.427 1.00 10.45 91 LEU A O 1
ATOM 676 N N . PRO A 1 92 ? -6.297 -22.231 43.768 1.00 13.31 92 PRO A N 1
ATOM 677 C CA . PRO A 1 92 ? -6.489 -23.195 44.851 1.00 12.88 92 PRO A CA 1
ATOM 678 C C . PRO A 1 92 ? -5.475 -24.300 44.799 1.00 12.99 92 PRO A C 1
ATOM 679 O O . PRO A 1 92 ? -5.074 -24.868 43.761 1.00 15.85 92 PRO A O 1
ATOM 683 N N . GLY A 1 93 ? -4.955 -24.625 45.984 1.00 13.05 93 GLY A N 1
ATOM 684 C CA . GLY A 1 93 ? -3.977 -25.629 46.235 1.00 15.57 93 GLY A CA 1
ATOM 685 C C . GLY A 1 93 ? -2.576 -25.341 45.771 1.00 13.51 93 GLY A C 1
ATOM 686 O O . GLY A 1 93 ? -1.723 -26.250 45.745 1.00 16.07 93 GLY A O 1
ATOM 687 N N . LEU A 1 94 ? -2.282 -24.122 45.358 1.00 11.85 94 LEU A N 1
ATOM 688 C CA . LEU A 1 94 ? -0.965 -23.870 44.809 1.00 11.71 94 LEU A CA 1
ATOM 689 C C . LEU A 1 94 ? 0.121 -23.941 45.849 1.00 12.11 94 LEU A C 1
ATOM 690 O O . LEU A 1 94 ? 1.188 -24.555 45.614 1.00 13.70 94 LEU A O 1
ATOM 695 N N . LEU A 1 95 ? -0.080 -23.273 46.972 1.00 11.97 95 LEU A N 1
ATOM 696 C CA . LEU A 1 95 ? 0.951 -23.121 47.955 1.00 13.04 95 LEU A CA 1
ATOM 697 C C . LEU A 1 95 ? 0.580 -23.941 49.197 1.00 13.99 95 LEU A C 1
ATOM 698 O O . LEU A 1 95 ? -0.581 -24.164 49.510 1.00 15.82 95 LEU A O 1
ATOM 703 N N . PRO A 1 96 ? 1.602 -24.356 49.953 1.00 17.53 96 PRO A N 1
ATOM 704 C CA . PRO A 1 96 ? 1.368 -25.134 51.183 1.00 19.92 96 PRO A CA 1
ATOM 705 C C . PRO A 1 96 ? 0.705 -24.352 52.308 1.00 20.43 96 PRO A C 1
ATOM 706 O O . PRO A 1 96 ? 0.157 -24.919 53.250 1.00 29.16 96 PRO A O 1
ATOM 710 N N . ASP A 1 97 ? 0.762 -23.025 52.249 1.00 17.95 97 ASP A N 1
ATOM 711 C CA . ASP A 1 97 ? 0.260 -22.215 53.336 1.00 16.53 97 ASP A CA 1
ATOM 712 C C . ASP A 1 97 ? -0.771 -21.230 52.794 1.00 14.59 97 ASP A C 1
ATOM 713 O O . ASP A 1 97 ? -0.430 -20.383 51.964 1.00 14.57 97 ASP A O 1
ATOM 718 N N . ASP A 1 98 ? -2.007 -21.358 53.216 1.00 17.69 98 ASP A N 1
ATOM 719 C CA . ASP A 1 98 ? -3.105 -20.452 52.885 1.00 18.93 98 ASP A CA 1
ATOM 720 C C . ASP A 1 98 ? -2.872 -19.036 53.390 1.00 17.57 98 ASP A C 1
ATOM 721 O O . ASP A 1 98 ? -3.478 -18.104 52.866 1.00 23.27 98 ASP A O 1
ATOM 726 N N . ARG A 1 99 ? -1.987 -18.816 54.341 1.00 13.83 99 ARG A N 1
ATOM 727 C CA . ARG A 1 99 ? -1.797 -17.469 54.864 1.00 13.35 99 ARG A CA 1
ATOM 728 C C . ARG A 1 99 ? -0.937 -16.633 53.990 1.00 12.83 99 ARG A C 1
ATOM 729 O O . ARG A 1 99 ? -0.897 -15.413 54.185 1.00 14.99 99 ARG A O 1
ATOM 737 N N . ILE A 1 100 ? -0.255 -17.185 52.984 1.00 11.40 100 ILE A N 1
ATOM 738 C CA . ILE A 1 100 ? 0.594 -16.388 52.107 1.00 10.85 100 ILE A CA 1
ATOM 739 C C . ILE A 1 100 ? -0.282 -15.586 51.168 1.00 10.38 100 ILE A C 1
ATOM 740 O O . ILE A 1 100 ? -1.113 -16.140 50.431 1.00 10.79 100 ILE A O 1
ATOM 745 N N . THR A 1 101 ? -0.106 -14.246 51.225 1.00 10.26 101 THR A N 1
ATOM 746 C CA . THR A 1 101 ? -0.960 -13.342 50.482 1.00 10.15 101 THR A CA 1
ATOM 747 C C . THR A 1 101 ? -0.263 -12.776 49.252 1.00 9.51 101 THR A C 1
ATOM 748 O O . THR A 1 101 ? 0.945 -12.854 49.042 1.00 9.69 101 THR A O 1
ATOM 752 N N . VAL A 1 102 ? -1.080 -12.197 48.371 1.00 9.92 102 VAL A N 1
ATOM 753 C CA . VAL A 1 102 ? -0.573 -11.575 47.173 1.00 9.79 102 VAL A CA 1
ATOM 754 C C . VAL A 1 102 ? 0.429 -10.473 47.511 1.00 9.08 102 VAL A C 1
ATOM 755 O O . VAL A 1 102 ? 1.482 -10.362 46.879 1.00 9.46 102 VAL A O 1
ATOM 759 N N . ARG A 1 103 ? 0.124 -9.629 48.505 1.00 9.96 103 ARG A N 1
ATOM 760 C CA . ARG A 1 103 ? 1.025 -8.554 48.883 1.00 9.52 103 ARG A CA 1
ATOM 761 C C . ARG A 1 103 ? 2.368 -9.094 49.343 1.00 9.05 103 ARG A C 1
ATOM 762 O O . ARG A 1 103 ? 3.422 -8.518 49.032 1.00 9.97 103 ARG A O 1
ATOM 770 N N . GLN A 1 104 ? 2.340 -10.176 50.107 1.00 9.62 104 GLN A N 1
ATOM 771 C CA . GLN A 1 104 ? 3.586 -10.802 50.539 1.00 9.39 104 GLN A CA 1
ATOM 772 C C . GLN A 1 104 ? 4.402 -11.309 49.364 1.00 9.01 104 GLN A C 1
ATOM 773 O O . GLN A 1 104 ? 5.634 -11.123 49.328 1.00 9.74 104 GLN A O 1
ATOM 779 N N . VAL A 1 105 ? 3.763 -11.957 48.400 1.00 9.66 105 VAL A N 1
ATOM 780 C CA . VAL A 1 105 ? 4.512 -12.414 47.233 1.00 9.54 105 VAL A CA 1
ATOM 781 C C . VAL A 1 105 ? 5.127 -11.246 46.502 1.00 8.77 105 VAL A C 1
ATOM 782 O O . VAL A 1 105 ? 6.295 -11.295 46.085 1.00 9.72 105 VAL A O 1
ATOM 786 N N . MET A 1 106 ? 4.351 -10.168 46.294 1.00 8.51 106 MET A N 1
ATOM 787 C CA . MET A 1 106 ? 4.862 -9.079 45.475 1.00 8.75 106 MET A CA 1
ATOM 788 C C . MET A 1 106 ? 5.995 -8.294 46.118 1.00 8.43 106 MET A C 1
ATOM 789 O O . MET A 1 106 ? 6.698 -7.565 45.428 1.00 9.19 106 MET A O 1
ATOM 794 N N . SER A 1 107 ? 6.163 -8.424 47.434 1.00 8.37 107 SER A N 1
ATOM 795 C CA . SER A 1 107 ? 7.176 -7.734 48.206 1.00 8.30 107 SER A CA 1
ATOM 796 C C . SER A 1 107 ? 8.299 -8.653 48.689 1.00 8.51 107 SER A C 1
ATOM 797 O O . SER A 1 107 ? 9.133 -8.260 49.505 1.00 9.06 107 SER A O 1
ATOM 800 N N . HIS A 1 108 ? 8.307 -9.901 48.183 1.00 8.40 108 HIS A N 1
ATOM 801 C CA . HIS A 1 108 ? 9.349 -10.868 48.559 1.00 8.41 108 HIS A CA 1
ATOM 802 C C . HIS A 1 108 ? 9.353 -11.160 50.054 1.00 8.38 108 HIS A C 1
ATOM 803 O O . HIS A 1 108 ? 10.393 -11.326 50.705 1.00 10.05 108 HIS A O 1
ATOM 810 N N . ARG A 1 109 ? 8.150 -11.260 50.644 1.00 8.77 109 ARG A N 1
ATOM 811 C CA . ARG A 1 109 ? 7.967 -11.600 52.048 1.00 9.07 109 ARG A CA 1
ATOM 812 C C . ARG A 1 109 ? 7.215 -12.909 52.194 1.00 9.41 109 ARG A C 1
ATOM 813 O O . ARG A 1 109 ? 6.727 -13.208 53.255 1.00 13.76 109 ARG A O 1
ATOM 821 N N . SER A 1 110 ? 7.129 -13.746 51.172 1.00 9.46 110 SER A N 1
ATOM 822 C CA . SER A 1 110 ? 6.317 -14.940 51.209 1.00 10.24 110 SER A CA 1
ATOM 823 C C . SER A 1 110 ? 6.943 -16.170 51.844 1.00 10.24 110 SER A C 1
ATOM 824 O O . SER A 1 110 ? 6.246 -17.107 52.206 1.00 12.02 110 SER A O 1
ATOM 827 N N . GLY A 1 111 ? 8.271 -16.172 51.918 1.00 10.27 111 GLY A N 1
ATOM 828 C CA . GLY A 1 111 ? 9.018 -17.353 52.291 1.00 10.71 111 GLY A CA 1
ATOM 829 C C . GLY A 1 111 ? 9.252 -18.368 51.240 1.00 10.01 111 GLY A C 1
ATOM 830 O O . GLY A 1 111 ? 9.901 -19.377 51.471 1.00 12.69 111 GLY A O 1
ATOM 831 N N . LEU A 1 112 ? 8.750 -18.167 50.033 1.00 10.46 112 LEU A N 1
ATOM 832 C CA . LEU A 1 112 ? 8.886 -19.186 48.987 1.00 10.26 112 LEU A CA 1
ATOM 833 C C . LEU A 1 112 ? 10.334 -19.339 48.539 1.00 9.77 112 LEU A C 1
ATOM 834 O O . LEU A 1 112 ? 10.994 -18.358 48.178 1.00 11.82 112 LEU A O 1
ATOM 839 N N . TYR A 1 113 ? 10.833 -20.563 48.546 1.00 9.83 113 TYR A N 1
ATOM 840 C CA . TYR A 1 113 ? 12.216 -20.818 48.161 1.00 9.54 113 TYR A CA 1
ATOM 841 C C . TYR A 1 113 ? 12.452 -20.449 46.708 1.00 9.62 113 TYR A C 1
ATOM 842 O O . TYR A 1 113 ? 11.621 -20.713 45.860 1.00 9.98 113 TYR A O 1
ATOM 851 N N . ASP A 1 114 ? 13.593 -19.834 46.445 1.00 9.80 114 ASP A N 1
ATOM 852 C CA . ASP A 1 114 ? 13.963 -19.433 45.087 1.00 9.81 114 ASP A CA 1
ATOM 853 C C . ASP A 1 114 ? 14.616 -20.641 44.368 1.00 9.98 114 ASP A C 1
ATOM 854 O O . ASP A 1 114 ? 15.788 -20.948 44.620 1.00 11.19 114 ASP A O 1
ATOM 859 N N . TYR A 1 115 ? 13.871 -21.264 43.485 1.00 11.67 115 TYR A N 1
ATOM 860 C CA . TYR A 1 115 ? 14.310 -22.422 42.678 1.00 12.20 115 TYR A CA 1
ATOM 861 C C . TYR A 1 115 ? 15.562 -22.127 41.874 1.00 11.65 115 TYR A C 1
ATOM 862 O O . TYR A 1 115 ? 16.272 -23.036 41.467 1.00 12.94 115 TYR A O 1
ATOM 871 N N . THR A 1 116 ? 15.809 -20.859 41.554 1.00 11.16 116 THR A N 1
ATOM 872 C CA . THR A 1 116 ? 17.011 -20.576 40.763 1.00 12.70 116 THR A CA 1
ATOM 873 C C . THR A 1 116 ? 18.282 -20.893 41.559 1.00 13.06 116 THR A C 1
ATOM 874 O O . THR A 1 116 ? 19.319 -21.110 40.907 1.00 14.39 116 THR A O 1
ATOM 878 N N . ASN A 1 117 ? 18.234 -20.998 42.894 1.00 13.15 117 ASN A N 1
ATOM 879 C CA . ASN A 1 117 ? 19.422 -21.420 43.631 1.00 13.19 117 ASN A CA 1
ATOM 880 C C . ASN A 1 117 ? 19.806 -22.849 43.257 1.00 15.78 117 ASN A C 1
ATOM 881 O O . ASN A 1 117 ? 20.991 -23.192 43.337 1.00 24.90 117 ASN A O 1
ATOM 886 N N . ASP A 1 118 ? 18.859 -23.664 42.878 1.00 14.00 118 ASP A N 1
ATOM 887 C CA . ASP A 1 118 ? 19.154 -25.012 42.436 1.00 14.63 118 ASP A CA 1
ATOM 888 C C . ASP A 1 118 ? 19.673 -24.901 40.992 1.00 16.15 118 ASP A C 1
ATOM 889 O O . ASP A 1 118 ? 20.713 -25.433 40.589 1.00 18.00 118 ASP A O 1
ATOM 894 N N . MET A 1 119 ? 19.004 -24.129 40.145 1.00 11.91 119 MET A N 1
ATOM 895 C CA . MET A 1 119 ? 19.341 -24.104 38.738 1.00 11.55 119 MET A CA 1
ATOM 896 C C . MET A 1 119 ? 20.721 -23.576 38.434 1.00 11.29 119 MET A C 1
ATOM 897 O O . MET A 1 119 ? 21.376 -24.132 37.496 1.00 13.30 119 MET A O 1
ATOM 902 N N . PHE A 1 120 ? 21.137 -22.568 39.153 1.00 12.27 120 PHE A N 1
ATOM 903 C CA . PHE A 1 120 ? 22.339 -21.816 38.787 1.00 12.66 120 PHE A CA 1
ATOM 904 C C . PHE A 1 120 ? 23.424 -21.935 39.866 1.00 13.47 120 PHE A C 1
ATOM 905 O O . PHE A 1 120 ? 24.279 -21.086 39.958 1.00 16.55 120 PHE A O 1
ATOM 913 N N . ALA A 1 121 ? 23.428 -23.043 40.630 1.00 15.63 121 ALA A N 1
ATOM 914 C CA . ALA A 1 121 ? 24.518 -23.351 41.577 1.00 17.35 121 ALA A CA 1
ATOM 915 C C . ALA A 1 121 ? 25.872 -23.211 40.866 1.00 15.37 121 ALA A C 1
ATOM 916 O O . ALA A 1 121 ? 26.809 -22.702 41.441 1.00 19.63 121 ALA A O 1
ATOM 918 N N . GLN A 1 122 ? 25.941 -23.685 39.633 1.00 12.56 122 GLN A N 1
ATOM 919 C CA . GLN A 1 122 ? 27.087 -23.507 38.732 1.00 11.63 122 GLN A CA 1
ATOM 920 C C . GLN A 1 122 ? 26.603 -22.664 37.554 1.00 10.33 122 GLN A C 1
ATOM 921 O O . GLN A 1 122 ? 25.625 -23.043 36.903 1.00 11.32 122 GLN A O 1
ATOM 927 N N . THR A 1 123 ? 27.244 -21.534 37.286 1.00 9.76 123 THR A N 1
ATOM 928 C CA . THR A 1 123 ? 26.670 -20.533 36.387 1.00 9.55 123 THR A CA 1
ATOM 929 C C . THR A 1 123 ? 26.506 -21.042 34.967 1.00 8.76 123 THR A C 1
ATOM 930 O O . THR A 1 123 ? 25.390 -21.022 34.398 1.00 9.15 123 THR A O 1
ATOM 934 N N . VAL A 1 124 ? 27.613 -21.434 34.335 1.00 9.48 124 VAL A N 1
ATOM 935 C CA . VAL A 1 124 ? 27.523 -21.825 32.920 1.00 9.49 124 VAL A CA 1
ATOM 936 C C . VAL A 1 124 ? 26.820 -23.151 32.761 1.00 8.64 124 VAL A C 1
ATOM 937 O O . VAL A 1 124 ? 25.914 -23.263 31.894 1.00 9.05 124 VAL A O 1
ATOM 941 N N . PRO A 1 125 ? 27.125 -24.189 33.522 1.00 9.38 125 PRO A N 1
ATOM 942 C CA . PRO A 1 125 ? 26.333 -25.430 33.405 1.00 9.59 125 PRO A CA 1
ATOM 943 C C . PRO A 1 125 ? 24.838 -25.211 33.621 1.00 8.99 125 PRO A C 1
ATOM 944 O O . PRO A 1 125 ? 24.008 -25.808 32.921 1.00 9.25 125 PRO A O 1
ATOM 948 N N . GLY A 1 126 ? 24.484 -24.364 34.573 1.00 8.86 126 GLY A N 1
ATOM 949 C CA . GLY A 1 126 ? 23.074 -24.077 34.809 1.00 9.64 126 GLY A CA 1
ATOM 950 C C . GLY A 1 126 ? 22.425 -23.401 33.639 1.00 8.84 126 GLY A C 1
ATOM 951 O O . GLY A 1 126 ? 21.284 -23.704 33.273 1.00 9.35 126 GLY A O 1
ATOM 952 N N . PHE A 1 127 ? 23.114 -22.429 33.035 1.00 8.75 127 PHE A N 1
ATOM 953 C CA . PHE A 1 127 ? 22.617 -21.795 31.826 1.00 8.43 127 PHE A CA 1
ATOM 954 C C . PHE A 1 127 ? 22.411 -22.824 30.728 1.00 8.32 127 PHE A C 1
ATOM 955 O O . PHE A 1 127 ? 21.391 -22.830 30.033 1.00 8.57 127 PHE A O 1
ATOM 963 N N . GLU A 1 128 ? 23.410 -23.662 30.506 1.00 8.29 128 GLU A N 1
ATOM 964 C CA . GLU A 1 128 ? 23.302 -24.675 29.479 1.00 8.65 128 GLU A CA 1
ATOM 965 C C . GLU A 1 128 ? 22.145 -25.639 29.743 1.00 8.87 128 GLU A C 1
ATOM 966 O O . GLU A 1 128 ? 21.542 -26.157 28.820 1.00 10.69 128 GLU A O 1
ATOM 972 N N . SER A 1 129 ? 21.816 -25.861 31.008 1.00 8.93 129 SER A N 1
ATOM 973 C CA . SER A 1 129 ? 20.691 -26.705 31.366 1.00 10.45 129 SER A CA 1
ATOM 974 C C . SER A 1 129 ? 19.341 -26.067 31.009 1.00 9.79 129 SER A C 1
ATOM 975 O O . SER A 1 129 ? 18.464 -26.764 30.516 1.00 13.53 129 SER A O 1
ATOM 980 N N . VAL A 1 130 ? 19.153 -24.796 31.286 1.00 9.29 130 VAL A N 1
ATOM 981 C CA . VAL A 1 130 ? 17.838 -24.159 31.181 1.00 10.04 130 VAL A CA 1
ATOM 982 C C . VAL A 1 130 ? 17.623 -23.456 29.856 1.00 9.00 130 VAL A C 1
ATOM 983 O O . VAL A 1 130 ? 16.464 -23.142 29.542 1.00 9.68 130 VAL A O 1
ATOM 987 N N . ARG A 1 131 ? 18.665 -23.093 29.132 1.00 8.75 131 ARG A N 1
ATOM 988 C CA . ARG A 1 131 ? 18.509 -22.077 28.105 1.00 8.56 131 ARG A CA 1
ATOM 989 C C . ARG A 1 131 ? 17.509 -22.457 27.016 1.00 8.62 131 ARG A C 1
ATOM 990 O O . ARG A 1 131 ? 16.906 -21.557 26.413 1.00 10.66 131 ARG A O 1
ATOM 998 N N . ASN A 1 132 ? 17.402 -23.737 26.721 1.00 8.36 132 ASN A N 1
ATOM 999 C CA . ASN A 1 132 ? 16.550 -24.251 25.663 1.00 9.27 132 ASN A CA 1
ATOM 1000 C C . ASN A 1 132 ? 15.408 -25.083 26.219 1.00 10.79 132 ASN A C 1
ATOM 1001 O O . ASN A 1 132 ? 14.830 -25.865 25.455 1.00 13.89 132 ASN A O 1
ATOM 1006 N N . LYS A 1 133 ? 15.052 -24.900 27.484 1.00 9.56 133 LYS A N 1
ATOM 1007 C CA . LYS A 1 133 ? 13.912 -25.560 28.071 1.00 9.99 133 LYS A CA 1
ATOM 1008 C C . LYS A 1 133 ? 12.707 -24.615 28.113 1.00 9.82 133 LYS A C 1
ATOM 1009 O O . LYS A 1 133 ? 12.843 -23.411 28.250 1.00 10.67 133 LYS A O 1
ATOM 1015 N N . VAL A 1 134 ? 11.554 -25.236 28.058 1.00 10.10 134 VAL A N 1
ATOM 1016 C CA . VAL A 1 134 ? 10.270 -24.548 28.224 1.00 9.85 134 VAL A CA 1
ATOM 1017 C C . VAL A 1 134 ? 9.590 -25.111 29.472 1.00 10.03 134 VAL A C 1
ATOM 1018 O O . VAL A 1 134 ? 9.334 -26.333 29.521 1.00 13.40 134 VAL A O 1
ATOM 1022 N N . PHE A 1 135 ? 9.365 -24.311 30.453 1.00 9.39 135 PHE A N 1
ATOM 1023 C CA . PHE A 1 135 ? 8.687 -24.659 31.673 1.00 9.35 135 PHE A CA 1
ATOM 1024 C C . PHE A 1 135 ? 7.297 -24.084 31.704 1.00 9.67 135 PHE A C 1
ATOM 1025 O O . PHE A 1 135 ? 7.071 -22.990 31.221 1.00 10.55 135 PHE A O 1
ATOM 1033 N N . SER A 1 136 ? 6.353 -24.807 32.317 1.00 9.79 136 SER A N 1
ATOM 1034 C CA . SER A 1 136 ? 5.114 -24.182 32.695 1.00 9.94 136 SER A CA 1
ATOM 1035 C C . SER A 1 136 ? 5.326 -23.385 33.973 1.00 9.44 136 SER A C 1
ATOM 1036 O O . SER A 1 136 ? 6.276 -23.608 34.724 1.00 9.79 136 SER A O 1
ATOM 1039 N N . TYR A 1 137 ? 4.389 -22.471 34.282 1.00 10.83 137 TYR A N 1
ATOM 1040 C CA . TYR A 1 137 ? 4.436 -21.796 35.582 1.00 10.05 137 TYR A CA 1
ATOM 1041 C C . TYR A 1 137 ? 4.413 -22.836 36.716 1.00 10.34 137 TYR A C 1
ATOM 1042 O O . TYR A 1 137 ? 5.199 -22.759 37.685 1.00 10.27 137 TYR A O 1
ATOM 1059 N N . GLN A 1 138 ? 3.499 -23.794 36.599 1.00 9.99 138 GLN A N 1
ATOM 1060 C CA . GLN A 1 138 ? 3.393 -24.828 37.633 1.00 10.05 138 GLN A CA 1
ATOM 1061 C C . GLN A 1 138 ? 4.686 -25.578 37.804 1.00 10.01 138 GLN A C 1
ATOM 1062 O O . GLN A 1 138 ? 5.073 -25.931 38.944 1.00 10.65 138 GLN A O 1
ATOM 1068 N N . ASP A 1 139 ? 5.425 -25.875 36.743 1.00 9.64 139 ASP A N 1
ATOM 1069 C CA . ASP A 1 139 ? 6.692 -26.583 36.862 1.00 10.09 139 ASP A CA 1
ATOM 1070 C C . ASP A 1 139 ? 7.619 -25.837 37.820 1.00 9.77 139 ASP A C 1
ATOM 1071 O O . ASP A 1 139 ? 8.322 -26.432 38.648 1.00 10.30 139 ASP A O 1
ATOM 1076 N N . LEU A 1 140 ? 7.703 -24.512 37.667 1.00 9.56 140 LEU A N 1
ATOM 1077 C CA . LEU A 1 140 ? 8.610 -23.680 38.461 1.00 9.39 140 LEU A CA 1
ATOM 1078 C C . LEU A 1 140 ? 8.144 -23.644 39.907 1.00 8.90 140 LEU A C 1
ATOM 1079 O O . LEU A 1 140 ? 8.966 -23.720 40.820 1.00 10.01 140 LEU A O 1
ATOM 1084 N N . ILE A 1 141 ? 6.839 -23.502 40.149 1.00 8.95 141 ILE A N 1
ATOM 1085 C CA . ILE A 1 141 ? 6.325 -23.554 41.511 1.00 9.39 141 ILE A CA 1
ATOM 1086 C C . ILE A 1 141 ? 6.668 -24.901 42.154 1.00 9.70 141 ILE A C 1
ATOM 1087 O O . ILE A 1 141 ? 7.127 -24.935 43.300 1.00 9.97 141 ILE A O 1
ATOM 1092 N N . THR A 1 142 ? 6.472 -25.991 41.444 1.00 10.05 142 THR A N 1
ATOM 1093 C CA . THR A 1 142 ? 6.814 -27.317 41.991 1.00 10.59 142 THR A CA 1
ATOM 1094 C C . THR A 1 142 ? 8.254 -27.389 42.365 1.00 10.70 142 THR A C 1
ATOM 1095 O O . THR A 1 142 ? 8.629 -27.965 43.404 1.00 12.10 142 THR A O 1
ATOM 1099 N N . LEU A 1 143 ? 9.174 -26.829 41.556 1.00 10.59 143 LEU A N 1
ATOM 1100 C CA . LEU A 1 143 ? 10.588 -26.847 41.902 1.00 11.56 143 LEU A CA 1
ATOM 1101 C C . LEU A 1 143 ? 10.832 -26.101 43.187 1.00 10.81 143 LEU A C 1
ATOM 1102 O O . LEU A 1 143 ? 11.631 -26.522 44.013 1.00 13.53 143 LEU A O 1
ATOM 1107 N N . SER A 1 144 ? 10.199 -24.941 43.375 1.00 10.17 144 SER A N 1
ATOM 1108 C CA . SER A 1 144 ? 10.330 -24.233 44.651 1.00 10.08 144 SER A CA 1
ATOM 1109 C C . SER A 1 144 ? 9.857 -25.071 45.842 1.00 10.08 144 SER A C 1
ATOM 1110 O O . SER A 1 144 ? 10.479 -25.120 46.881 1.00 11.01 144 SER A O 1
ATOM 1113 N N . LEU A 1 145 ? 8.697 -25.718 45.633 1.00 10.52 145 LEU A N 1
ATOM 1114 C CA . LEU A 1 145 ? 8.006 -26.402 46.731 1.00 11.64 145 LEU A CA 1
ATOM 1115 C C . LEU A 1 145 ? 8.690 -27.711 47.072 1.00 12.92 145 LEU A C 1
ATOM 1116 O O . LEU A 1 145 ? 8.303 -28.322 48.085 1.00 16.25 145 LEU A O 1
ATOM 1121 N N . LYS A 1 146 ? 9.704 -28.143 46.346 1.00 12.12 146 LYS A N 1
ATOM 1122 C CA . LYS A 1 146 ? 10.567 -29.242 46.821 1.00 14.31 146 LYS A CA 1
ATOM 1123 C C . LYS A 1 146 ? 11.282 -28.843 48.092 1.00 12.90 146 LYS A C 1
ATOM 1124 O O . LYS A 1 146 ? 11.828 -29.692 48.804 1.00 17.03 146 LYS A O 1
ATOM 1130 N N . HIS A 1 147 ? 11.363 -27.547 48.386 1.00 11.59 147 HIS A N 1
ATOM 1131 C CA . HIS A 1 147 ? 12.032 -27.008 49.570 1.00 11.51 147 HIS A CA 1
ATOM 1132 C C . HIS A 1 147 ? 10.964 -26.400 50.475 1.00 12.25 147 HIS A C 1
ATOM 1133 O O . HIS A 1 147 ? 9.933 -25.893 49.991 1.00 15.44 147 HIS A O 1
ATOM 1140 N N . GLY A 1 148 ? 11.305 -26.407 51.761 1.00 13.69 148 GLY A N 1
ATOM 1141 C CA . GLY A 1 148 ? 10.425 -25.709 52.684 1.00 14.80 148 GLY A CA 1
ATOM 1142 C C . GLY A 1 148 ? 10.478 -24.220 52.490 1.00 13.34 148 GLY A C 1
ATOM 1143 O O . GLY A 1 148 ? 11.409 -23.696 51.890 1.00 16.27 148 GLY A O 1
ATOM 1144 N N . VAL A 1 149 ? 9.461 -23.548 52.973 1.00 13.82 149 VAL A N 1
ATOM 1145 C CA . VAL A 1 149 ? 9.557 -22.092 52.997 1.00 13.49 149 VAL A CA 1
ATOM 1146 C C . VAL A 1 149 ? 10.699 -21.725 53.933 1.00 14.74 149 VAL A C 1
ATOM 1147 O O . VAL A 1 149 ? 11.120 -22.477 54.824 1.00 17.38 149 VAL A O 1
ATOM 1151 N N . THR A 1 150 ? 11.219 -20.540 53.693 1.00 15.22 150 THR A N 1
ATOM 1152 C CA . THR A 1 150 ? 12.406 -20.008 54.359 1.00 20.68 150 THR A CA 1
ATOM 1153 C C . THR A 1 150 ? 12.072 -19.101 55.541 1.00 18.36 150 THR A C 1
ATOM 1154 O O . THR A 1 150 ? 12.944 -18.766 56.343 1.00 21.13 150 THR A O 1
ATOM 1158 N N . ASN A 1 151 ? 10.839 -18.675 55.664 1.00 16.61 151 ASN A N 1
ATOM 1159 C CA . ASN A 1 151 ? 10.354 -17.826 56.746 1.00 17.23 151 ASN A CA 1
ATOM 1160 C C . ASN A 1 151 ? 8.838 -17.909 56.770 1.00 13.43 151 ASN A C 1
ATOM 1161 O O . ASN A 1 151 ? 8.197 -18.365 55.802 1.00 13.93 151 ASN A O 1
ATOM 1166 N N . ALA A 1 152 ? 8.282 -17.451 57.875 1.00 13.73 152 ALA A N 1
ATOM 1167 C CA . ALA A 1 152 ? 6.835 -17.393 58.035 1.00 12.50 152 ALA A CA 1
ATOM 1168 C C . ALA A 1 152 ? 6.238 -16.350 57.107 1.00 13.73 152 ALA A C 1
ATOM 1169 O O . ALA A 1 152 ? 6.926 -15.386 56.727 1.00 14.08 152 ALA A O 1
ATOM 1171 N N . PRO A 1 153 ? 4.965 -16.444 56.720 1.00 13.23 153 PRO A N 1
ATOM 1172 C CA . PRO A 1 153 ? 4.356 -15.476 55.783 1.00 13.51 153 PRO A CA 1
ATOM 1173 C C . PRO A 1 153 ? 4.514 -14.054 56.270 1.00 13.45 153 PRO A C 1
ATOM 1174 O O . PRO A 1 153 ? 4.127 -13.675 57.390 1.00 14.74 153 PRO A O 1
ATOM 1178 N N . GLY A 1 154 ? 5.072 -13.191 55.421 1.00 12.52 154 GLY A N 1
ATOM 1179 C CA . GLY A 1 154 ? 5.182 -11.781 55.654 1.00 13.75 154 GLY A CA 1
ATOM 1180 C C . GLY A 1 154 ? 6.367 -11.422 56.521 1.00 13.59 154 GLY A C 1
ATOM 1181 O O . GLY A 1 154 ? 6.639 -10.232 56.677 1.00 15.49 154 GLY A O 1
ATOM 1182 N N . ALA A 1 155 ? 7.124 -12.398 57.085 1.00 13.43 155 ALA A N 1
ATOM 1183 C CA . ALA A 1 155 ? 8.009 -12.164 58.199 1.00 14.09 155 ALA A CA 1
ATOM 1184 C C . ALA A 1 155 ? 9.341 -11.514 57.864 1.00 15.30 155 ALA A C 1
ATOM 1185 O O . ALA A 1 155 ? 9.973 -10.911 58.723 1.00 21.98 155 ALA A O 1
ATOM 1187 N N . ALA A 1 156 ? 9.838 -11.660 56.660 1.00 13.98 156 ALA A N 1
ATOM 1188 C CA . ALA A 1 156 ? 11.179 -11.308 56.285 1.00 14.88 156 ALA A CA 1
ATOM 1189 C C . ALA A 1 156 ? 11.232 -11.061 54.782 1.00 12.88 156 ALA A C 1
ATOM 1190 O O . ALA A 1 156 ? 10.531 -11.726 54.047 1.00 13.82 156 ALA A O 1
ATOM 1192 N N . TYR A 1 157 ? 12.101 -10.161 54.387 1.00 14.29 157 TYR A N 1
ATOM 1193 C CA . TYR A 1 157 ? 12.420 -9.953 52.977 1.00 12.46 157 TYR A CA 1
ATOM 1194 C C . TYR A 1 157 ? 13.401 -11.009 52.565 1.00 10.97 157 TYR A C 1
ATOM 1195 O O . TYR A 1 157 ? 14.466 -11.122 53.204 1.00 12.11 157 TYR A O 1
ATOM 1204 N N . SER A 1 158 ? 13.110 -11.702 51.509 1.00 9.94 158 SER A N 1
ATOM 1205 C CA . SER A 1 158 ? 14.017 -12.655 50.884 1.00 10.02 158 SER A CA 1
ATOM 1206 C C . SER A 1 158 ? 13.671 -12.718 49.410 1.00 9.42 158 SER A C 1
ATOM 1207 O O . SER A 1 158 ? 12.617 -13.256 49.045 1.00 10.05 158 SER A O 1
ATOM 1210 N N . TYR A 1 159 ? 14.507 -12.144 48.572 1.00 9.57 159 TYR A N 1
ATOM 1211 C CA . TYR A 1 159 ? 14.191 -12.073 47.163 1.00 9.77 159 TYR A CA 1
ATOM 1212 C C . TYR A 1 159 ? 13.972 -13.453 46.595 1.00 9.59 159 TYR A C 1
ATOM 1213 O O . TYR A 1 159 ? 14.772 -14.363 46.822 1.00 11.66 159 TYR A O 1
ATOM 1222 N N . SER A 1 160 ? 12.902 -13.657 45.846 1.00 8.69 160 SER A N 1
ATOM 1223 C CA . SER A 1 160 ? 12.690 -14.947 45.224 1.00 9.63 160 SER A CA 1
ATOM 1224 C C . SER A 1 160 ? 11.981 -14.782 43.893 1.00 9.21 160 SER A C 1
ATOM 1225 O O . SER A 1 160 ? 10.859 -14.256 43.841 1.00 9.74 160 SER A O 1
ATOM 1228 N N . ASN A 1 161 ? 12.561 -15.353 42.847 1.00 8.94 161 ASN A N 1
ATOM 1229 C CA . ASN A 1 161 ? 11.926 -15.425 41.546 1.00 8.89 161 ASN A CA 1
ATOM 1230 C C . ASN A 1 161 ? 10.585 -16.115 41.602 1.00 8.60 161 ASN A C 1
ATOM 1231 O O . ASN A 1 161 ? 9.654 -15.792 40.832 1.00 9.20 161 ASN A O 1
ATOM 1236 N N . THR A 1 162 ? 10.435 -17.088 42.484 1.00 8.55 162 THR A N 1
ATOM 1237 C CA . THR A 1 162 ? 9.178 -17.838 42.623 1.00 8.84 162 THR A CA 1
ATOM 1238 C C . THR A 1 162 ? 8.016 -16.874 42.822 1.00 8.67 162 THR A C 1
ATOM 1239 O O . THR A 1 162 ? 6.916 -17.143 42.327 1.00 9.07 162 THR A O 1
ATOM 1243 N N . ASN A 1 163 ? 8.233 -15.774 43.543 1.00 8.47 163 ASN A N 1
ATOM 1244 C CA . ASN A 1 163 ? 7.150 -14.829 43.788 1.00 8.82 163 ASN A CA 1
ATOM 1245 C C . ASN A 1 163 ? 6.566 -14.275 42.499 1.00 7.95 163 ASN A C 1
ATOM 1246 O O . ASN A 1 163 ? 5.346 -14.089 42.413 1.00 9.29 163 ASN A O 1
ATOM 1251 N N . PHE A 1 164 ? 7.401 -13.983 41.519 1.00 8.45 164 PHE A N 1
ATOM 1252 C CA . PHE A 1 164 ? 6.884 -13.380 40.289 1.00 8.68 164 PHE A CA 1
ATOM 1253 C C . PHE A 1 164 ? 6.539 -14.449 39.244 1.00 8.49 164 PHE A C 1
ATOM 1254 O O . PHE A 1 164 ? 5.848 -14.082 38.281 1.00 9.27 164 PHE A O 1
ATOM 1262 N N . VAL A 1 165 ? 6.878 -15.708 39.458 1.00 8.88 165 VAL A N 1
ATOM 1263 C CA . VAL A 1 165 ? 6.195 -16.815 38.789 1.00 9.79 165 VAL A CA 1
ATOM 1264 C C . VAL A 1 165 ? 4.749 -16.868 39.258 1.00 9.31 165 VAL A C 1
ATOM 1265 O O . VAL A 1 165 ? 3.824 -16.952 38.446 1.00 9.98 165 VAL A O 1
ATOM 1269 N N . VAL A 1 166 ? 4.509 -16.815 40.588 1.00 9.38 166 VAL A N 1
ATOM 1270 C CA . VAL A 1 166 ? 3.153 -16.733 41.099 1.00 10.10 166 VAL A CA 1
ATOM 1271 C C . VAL A 1 166 ? 2.434 -15.567 40.464 1.00 9.33 166 VAL A C 1
ATOM 1272 O O . VAL A 1 166 ? 1.275 -15.687 40.059 1.00 10.00 166 VAL A O 1
ATOM 1276 N N . ALA A 1 167 ? 3.113 -14.400 40.358 1.00 9.30 167 ALA A N 1
ATOM 1277 C CA . ALA A 1 167 ? 2.491 -13.221 39.762 1.00 9.25 167 ALA A CA 1
ATOM 1278 C C . ALA A 1 167 ? 1.957 -13.519 38.372 1.00 9.11 167 ALA A C 1
ATOM 1279 O O . ALA A 1 167 ? 0.852 -13.121 38.002 1.00 9.57 167 ALA A O 1
ATOM 1281 N N . GLY A 1 168 ? 2.776 -14.183 37.528 1.00 8.92 168 GLY A N 1
ATOM 1282 C CA . GLY A 1 168 ? 2.312 -14.502 36.177 1.00 9.57 168 GLY A CA 1
ATOM 1283 C C . GLY A 1 168 ? 1.160 -15.469 36.154 1.00 8.99 168 GLY A C 1
ATOM 1284 O O . GLY A 1 168 ? 0.221 -15.310 35.352 1.00 9.58 168 GLY A O 1
ATOM 1285 N N . MET A 1 169 ? 1.162 -16.453 37.048 1.00 10.06 169 MET A N 1
ATOM 1286 C CA . MET A 1 169 ? 0.029 -17.369 37.131 1.00 11.42 169 MET A CA 1
ATOM 1287 C C . MET A 1 169 ? -1.231 -16.649 37.534 1.00 11.43 169 MET A C 1
ATOM 1288 O O . MET A 1 169 ? -2.311 -16.965 37.016 1.00 13.16 169 MET A O 1
ATOM 1297 N N . LEU A 1 170 ? -1.122 -15.698 38.434 1.00 11.24 170 LEU A N 1
ATOM 1298 C CA . LEU A 1 170 ? -2.274 -14.918 38.859 1.00 11.85 170 LEU A CA 1
ATOM 1299 C C . LEU A 1 170 ? -2.800 -14.072 37.700 1.00 10.81 170 LEU A C 1
ATOM 1300 O O . LEU A 1 170 ? -4.009 -14.017 37.464 1.00 12.45 170 LEU A O 1
ATOM 1305 N N . ILE A 1 171 ? -1.904 -13.403 36.986 1.00 9.71 171 ILE A N 1
ATOM 1306 C CA . ILE A 1 171 ? -2.332 -12.616 35.844 1.00 9.97 171 ILE A CA 1
ATOM 1307 C C . ILE A 1 171 ? -3.114 -13.479 34.852 1.00 9.96 171 ILE A C 1
ATOM 1308 O O . ILE A 1 171 ? -4.194 -13.101 34.406 1.00 10.77 171 ILE A O 1
ATOM 1313 N N . GLU A 1 172 ? -2.542 -14.620 34.482 1.00 9.70 172 GLU A N 1
ATOM 1314 C CA . GLU A 1 172 ? -3.163 -15.417 33.461 1.00 10.18 172 GLU A CA 1
ATOM 1315 C C . GLU A 1 172 ? -4.472 -16.007 33.925 1.00 10.84 172 GLU A C 1
ATOM 1316 O O . GLU A 1 172 ? -5.449 -16.077 33.167 1.00 12.93 172 GLU A O 1
ATOM 1322 N N . LYS A 1 173 ? -4.540 -16.458 35.180 1.00 11.74 173 LYS A N 1
ATOM 1323 C CA . LYS A 1 173 ? -5.815 -16.990 35.688 1.00 12.76 173 LYS A CA 1
ATOM 1324 C C . LYS A 1 173 ? -6.906 -15.949 35.711 1.00 12.11 173 LYS A C 1
ATOM 1325 O O . LYS A 1 173 ? -8.038 -16.158 35.271 1.00 15.44 173 LYS A O 1
ATOM 1331 N N . LEU A 1 174 ? -6.602 -14.803 36.298 1.00 11.82 174 LEU A N 1
ATOM 1332 C CA . LEU A 1 174 ? -7.643 -13.803 36.570 1.00 12.48 174 LEU A CA 1
ATOM 1333 C C . LEU A 1 174 ? -8.094 -13.131 35.271 1.00 11.70 174 LEU A C 1
ATOM 1334 O O . LEU A 1 174 ? -9.249 -12.657 35.247 1.00 14.61 174 LEU A O 1
ATOM 1339 N N . THR A 1 175 ? -7.228 -13.002 34.278 1.00 11.67 175 THR A N 1
ATOM 1340 C CA . THR A 1 175 ? -7.591 -12.320 33.053 1.00 11.95 175 THR A CA 1
ATOM 1341 C C . THR A 1 175 ? -8.038 -13.248 31.946 1.00 12.43 175 THR A C 1
ATOM 1342 O O . THR A 1 175 ? -8.723 -12.850 31.027 1.00 14.38 175 THR A O 1
ATOM 1346 N N . GLY A 1 176 ? -7.633 -14.524 32.001 1.00 12.45 176 GLY A N 1
ATOM 1347 C CA . GLY A 1 176 ? -7.884 -15.465 30.928 1.00 13.80 176 GLY A CA 1
ATOM 1348 C C . GLY A 1 176 ? -7.000 -15.242 29.700 1.00 13.11 176 GLY A C 1
ATOM 1349 O O . GLY A 1 176 ? -7.291 -15.827 28.651 1.00 15.38 176 GLY A O 1
ATOM 1350 N N . HIS A 1 177 ? -5.963 -14.407 29.860 1.00 12.15 177 HIS A N 1
ATOM 1351 C CA . HIS A 1 177 ? -5.089 -14.072 28.752 1.00 11.83 177 HIS A CA 1
ATOM 1352 C C . HIS A 1 177 ? -3.651 -14.408 29.117 1.00 11.80 177 HIS A C 1
ATOM 1353 O O . HIS A 1 177 ? -3.330 -14.524 30.291 1.00 13.00 177 HIS A O 1
ATOM 1360 N N . SER A 1 178 ? -2.777 -14.484 28.125 1.00 11.03 178 SER A N 1
ATOM 1361 C CA . SER A 1 178 ? -1.366 -14.637 28.400 1.00 10.17 178 SER A CA 1
ATOM 1362 C C . SER A 1 178 ? -0.754 -13.390 29.002 1.00 9.87 178 SER A C 1
ATOM 1363 O O . SER A 1 178 ? -1.233 -12.263 28.784 1.00 10.07 178 SER A O 1
ATOM 1366 N N . VAL A 1 179 ? 0.364 -13.543 29.705 1.00 9.18 179 VAL A N 1
ATOM 1367 C CA . VAL A 1 179 ? 1.071 -12.362 30.188 1.00 9.77 179 VAL A CA 1
ATOM 1368 C C . VAL A 1 179 ? 1.514 -11.499 29.013 1.00 9.10 179 VAL A C 1
ATOM 1369 O O . VAL A 1 179 ? 1.464 -10.264 29.163 1.00 9.78 179 VAL A O 1
ATOM 1373 N N . ALA A 1 180 ? 1.913 -12.065 27.891 1.00 9.22 180 ALA A N 1
ATOM 1374 C CA . ALA A 1 180 ? 2.302 -11.233 26.779 1.00 9.71 180 ALA A CA 1
ATOM 1375 C C . ALA A 1 180 ? 1.180 -10.290 26.366 1.00 8.86 180 ALA A C 1
ATOM 1376 O O . ALA A 1 180 ? 1.380 -9.121 26.074 1.00 10.32 180 ALA A O 1
ATOM 1378 N N . THR A 1 181 ? -0.046 -10.820 26.251 1.00 9.76 181 THR A N 1
ATOM 1379 C CA . THR A 1 181 ? -1.199 -10.016 25.892 1.00 9.84 181 THR A CA 1
ATOM 1380 C C . THR A 1 181 ? -1.448 -8.899 26.908 1.00 9.38 181 THR A C 1
ATOM 1381 O O . THR A 1 181 ? -1.740 -7.757 26.536 1.00 9.78 181 THR A O 1
ATOM 1385 N N . GLU A 1 182 ? -1.360 -9.238 28.185 1.00 9.06 182 GLU A N 1
ATOM 1386 C CA . GLU A 1 182 ? -1.614 -8.244 29.220 1.00 9.22 182 GLU A CA 1
ATOM 1387 C C . GLU A 1 182 ? -0.533 -7.163 29.226 1.00 8.54 182 GLU A C 1
ATOM 1388 O O . GLU A 1 182 ? -0.846 -5.972 29.336 1.00 9.17 182 GLU A O 1
ATOM 1394 N N . TYR A 1 183 ? 0.727 -7.530 29.092 1.00 8.62 183 TYR A N 1
ATOM 1395 C CA . TYR A 1 183 ? 1.771 -6.522 29.027 1.00 8.46 183 TYR A CA 1
ATOM 1396 C C . TYR A 1 183 ? 1.528 -5.622 27.808 1.00 8.92 183 TYR A C 1
ATOM 1397 O O . TYR A 1 183 ? 1.678 -4.407 27.868 1.00 9.30 183 TYR A O 1
ATOM 1406 N N . GLN A 1 184 ? 1.189 -6.229 26.659 1.00 9.19 184 GLN A N 1
ATOM 1407 C CA . GLN A 1 184 ? 0.995 -5.441 25.433 1.00 9.33 184 GLN A CA 1
ATOM 1408 C C . GLN A 1 184 ? -0.124 -4.455 25.598 1.00 9.45 184 GLN A C 1
ATOM 1409 O O . GLN A 1 184 ? -0.009 -3.278 25.278 1.00 10.49 184 GLN A O 1
ATOM 1415 N N . ASN A 1 185 ? -1.282 -4.941 26.081 1.00 9.40 185 ASN A N 1
ATOM 1416 C CA . ASN A 1 185 ? -2.459 -4.092 26.113 1.00 10.42 185 ASN A CA 1
ATOM 1417 C C . ASN A 1 185 ? -2.416 -3.044 27.230 1.00 10.01 185 ASN A C 1
ATOM 1418 O O . ASN A 1 185 ? -2.977 -1.979 27.029 1.00 11.64 185 ASN A O 1
ATOM 1423 N N . ARG A 1 186 ? -1.808 -3.388 28.334 1.00 9.65 186 ARG A N 1
ATOM 1424 C CA . ARG A 1 186 ? -1.818 -2.510 29.503 1.00 9.83 186 ARG A CA 1
ATOM 1425 C C . ARG A 1 186 ? -0.622 -1.588 29.610 1.00 9.56 186 ARG A C 1
ATOM 1426 O O . ARG A 1 186 ? -0.693 -0.606 30.354 1.00 12.05 186 ARG A O 1
ATOM 1434 N N . ILE A 1 187 ? 0.467 -1.944 28.935 1.00 8.97 187 ILE A N 1
ATOM 1435 C CA . ILE A 1 187 ? 1.729 -1.212 29.111 1.00 9.41 187 ILE A CA 1
ATOM 1436 C C . ILE A 1 187 ? 2.357 -0.847 27.754 1.00 8.81 187 ILE A C 1
ATOM 1437 O O . ILE A 1 187 ? 2.575 0.327 27.465 1.00 9.95 187 ILE A O 1
ATOM 1442 N N . PHE A 1 188 ? 2.700 -1.859 26.960 1.00 9.16 188 PHE A N 1
ATOM 1443 C CA . PHE A 1 188 ? 3.532 -1.574 25.789 1.00 9.31 188 PHE A CA 1
ATOM 1444 C C . PHE A 1 188 ? 2.792 -0.690 24.784 1.00 9.51 188 PHE A C 1
ATOM 1445 O O . PHE A 1 188 ? 3.384 0.253 24.251 1.00 10.43 188 PHE A O 1
ATOM 1453 N N . THR A 1 189 ? 1.564 -1.031 24.481 1.00 10.14 189 THR A N 1
ATOM 1454 C CA . THR A 1 189 ? 0.820 -0.224 23.498 1.00 10.90 189 THR A CA 1
ATOM 1455 C C . THR A 1 189 ? 0.499 1.124 24.070 1.00 10.98 189 THR A C 1
ATOM 1456 O O . THR A 1 189 ? 0.774 2.130 23.409 1.00 12.38 189 THR A O 1
ATOM 1460 N N . PRO A 1 190 ? -0.089 1.282 25.264 1.00 11.21 190 PRO A N 1
ATOM 1461 C CA . PRO A 1 190 ? -0.416 2.621 25.731 1.00 11.90 190 PRO A CA 1
ATOM 1462 C C . PRO A 1 190 ? 0.787 3.550 25.838 1.00 10.89 190 PRO A C 1
ATOM 1463 O O . PRO A 1 190 ? 0.622 4.788 25.679 1.00 13.49 190 PRO A O 1
ATOM 1467 N N . LEU A 1 191 ? 1.952 3.050 26.181 1.00 10.04 191 LEU A N 1
ATOM 1468 C CA . LEU A 1 191 ? 3.153 3.898 26.282 1.00 10.64 191 LEU A CA 1
ATOM 1469 C C . LEU A 1 191 ? 3.964 3.953 25.002 1.00 10.44 191 LEU A C 1
ATOM 1470 O O . LEU A 1 191 ? 5.012 4.591 24.964 1.00 11.80 191 LEU A O 1
ATOM 1475 N N . ASN A 1 192 ? 3.506 3.254 23.963 1.00 10.51 192 ASN A N 1
ATOM 1476 C CA . ASN A 1 192 ? 4.205 3.200 22.701 1.00 11.15 192 ASN A CA 1
ATOM 1477 C C . ASN A 1 192 ? 5.655 2.752 22.835 1.00 9.97 192 ASN A C 1
ATOM 1478 O O . ASN A 1 192 ? 6.601 3.326 22.290 1.00 10.82 192 ASN A O 1
ATOM 1483 N N . LEU A 1 193 ? 5.820 1.625 23.541 1.00 9.65 193 LEU A N 1
ATOM 1484 C CA . LEU A 1 193 ? 7.138 1.049 23.804 1.00 9.39 193 LEU A CA 1
ATOM 1485 C C . LEU A 1 193 ? 7.561 0.158 22.638 1.00 9.81 193 LEU A C 1
ATOM 1486 O O . LEU A 1 193 ? 7.480 -1.071 22.664 1.00 10.50 193 LEU A O 1
ATOM 1491 N N . THR A 1 194 ? 8.033 0.807 21.545 1.00 10.61 194 THR A N 1
ATOM 1492 C CA . THR A 1 194 ? 8.302 0.154 20.279 1.00 10.83 194 THR A CA 1
ATOM 1493 C C . THR A 1 194 ? 9.498 -0.772 20.298 1.00 10.53 194 THR A C 1
ATOM 1494 O O . THR A 1 194 ? 9.673 -1.561 19.357 1.00 13.25 194 THR A O 1
ATOM 1498 N N . ASP A 1 195 ? 10.321 -0.708 21.333 1.00 9.17 195 ASP A N 1
ATOM 1499 C CA . ASP A 1 195 ? 11.450 -1.606 21.480 1.00 9.14 195 ASP A CA 1
ATOM 1500 C C . ASP A 1 195 ? 11.227 -2.685 22.520 1.00 8.89 195 ASP A C 1
ATOM 1501 O O . ASP A 1 195 ? 12.169 -3.420 22.861 1.00 9.71 195 ASP A O 1
ATOM 1506 N N . THR A 1 196 ? 9.983 -2.816 23.024 1.00 8.48 196 THR A N 1
ATOM 1507 C CA . THR A 1 196 ? 9.719 -3.687 24.175 1.00 8.54 196 THR A CA 1
ATOM 1508 C C . THR A 1 196 ? 8.848 -4.854 23.768 1.00 7.87 196 THR A C 1
ATOM 1509 O O . THR A 1 196 ? 7.838 -4.685 23.076 1.00 8.64 196 THR A O 1
ATOM 1513 N N . PHE A 1 197 ? 9.250 -6.033 24.178 1.00 7.94 197 PHE A N 1
ATOM 1514 C CA . PHE A 1 197 ? 8.652 -7.267 23.769 1.00 8.20 197 PHE A CA 1
ATOM 1515 C C . PHE A 1 197 ? 8.650 -8.301 24.869 1.00 7.76 197 PHE A C 1
ATOM 1516 O O . PHE A 1 197 ? 9.465 -8.293 25.788 1.00 8.42 197 PHE A O 1
ATOM 1524 N N . TYR A 1 198 ? 7.704 -9.238 24.757 1.00 7.79 198 TYR A N 1
ATOM 1525 C CA . TYR A 1 198 ? 7.661 -10.447 25.576 1.00 7.80 198 TYR A CA 1
ATOM 1526 C C . TYR A 1 198 ? 7.367 -11.577 24.614 1.00 8.22 198 TYR A C 1
ATOM 1527 O O . TYR A 1 198 ? 6.238 -11.667 24.121 1.00 10.04 198 TYR A O 1
ATOM 1536 N N . VAL A 1 199 ? 8.384 -12.322 24.248 1.00 8.89 199 VAL A N 1
ATOM 1537 C CA . VAL A 1 199 ? 8.300 -13.304 23.172 1.00 8.92 199 VAL A CA 1
ATOM 1538 C C . VAL A 1 199 ? 8.420 -14.735 23.655 1.00 8.93 199 VAL A C 1
ATOM 1539 O O . VAL A 1 199 ? 8.440 -15.643 22.805 1.00 9.49 199 VAL A O 1
ATOM 1543 N N . HIS A 1 200 ? 8.494 -14.965 24.932 1.00 9.69 200 HIS A N 1
ATOM 1544 C CA . HIS A 1 200 ? 8.691 -16.298 25.485 1.00 9.48 200 HIS A CA 1
ATOM 1545 C C . HIS A 1 200 ? 7.756 -17.291 24.822 1.00 9.48 200 HIS A C 1
ATOM 1546 O O . HIS A 1 200 ? 6.550 -17.016 24.763 1.00 10.77 200 HIS A O 1
ATOM 1553 N N . PRO A 1 201 ? 8.229 -18.457 24.461 1.00 9.58 201 PRO A N 1
ATOM 1554 C CA . PRO A 1 201 ? 9.578 -19.011 24.626 1.00 9.69 201 PRO A CA 1
ATOM 1555 C C . PRO A 1 201 ? 10.519 -18.808 23.459 1.00 9.14 201 PRO A C 1
ATOM 1556 O O . PRO A 1 201 ? 11.552 -19.483 23.402 1.00 9.95 201 PRO A O 1
ATOM 1560 N N . ASP A 1 202 ? 10.245 -17.877 22.564 1.00 9.10 202 ASP A N 1
ATOM 1561 C CA . ASP A 1 202 ? 11.157 -17.629 21.468 1.00 8.85 202 ASP A CA 1
ATOM 1562 C C . ASP A 1 202 ? 12.500 -17.168 22.023 1.00 8.43 202 ASP A C 1
ATOM 1563 O O . ASP A 1 202 ? 12.579 -16.388 22.983 1.00 8.95 202 ASP A O 1
ATOM 1568 N N . THR A 1 203 ? 13.568 -17.580 21.391 1.00 8.23 203 THR A N 1
ATOM 1569 C CA . THR A 1 203 ? 14.940 -17.308 21.772 1.00 8.16 203 THR A CA 1
ATOM 1570 C C . THR A 1 203 ? 15.558 -16.141 21.021 1.00 8.02 203 THR A C 1
ATOM 1571 O O . THR A 1 203 ? 16.653 -15.692 21.418 1.00 9.20 203 THR A O 1
ATOM 1575 N N . VAL A 1 204 ? 14.935 -15.665 19.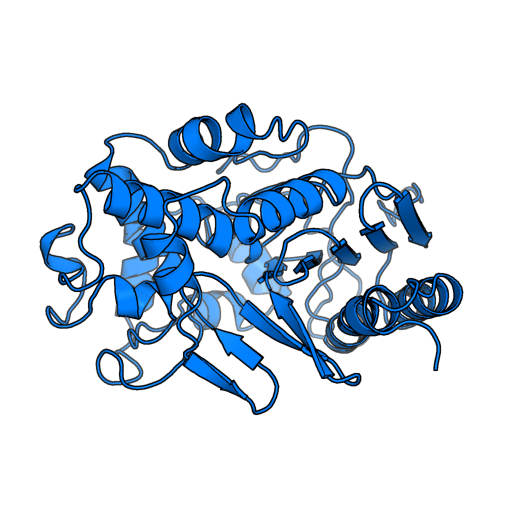951 1.00 9.05 204 VAL A N 1
ATOM 1576 C CA . VAL A 1 204 ? 15.445 -14.561 19.161 1.00 9.63 204 VAL A CA 1
ATOM 1577 C C . VAL A 1 204 ? 15.087 -13.238 19.813 1.00 9.08 204 VAL A C 1
ATOM 1578 O O . VAL A 1 204 ? 13.975 -13.036 20.331 1.00 9.66 204 VAL A O 1
ATOM 1582 N N . ILE A 1 205 ? 16.050 -12.289 19.802 1.00 9.07 205 ILE A N 1
ATOM 1583 C CA . ILE A 1 205 ? 15.760 -10.913 20.192 1.00 9.06 205 ILE A CA 1
ATOM 1584 C C . ILE A 1 205 ? 15.430 -10.121 18.953 1.00 9.73 205 ILE A C 1
ATOM 1585 O O . ILE A 1 205 ? 16.298 -10.017 18.067 1.00 10.03 205 ILE A O 1
ATOM 1590 N N . PRO A 1 206 ? 14.223 -9.583 18.817 1.00 10.28 206 PRO A N 1
ATOM 1591 C CA . PRO A 1 206 ? 13.876 -8.882 17.573 1.00 12.07 206 PRO A CA 1
ATOM 1592 C C . PRO A 1 206 ? 14.713 -7.652 17.360 1.00 10.27 206 PRO A C 1
ATOM 1593 O O . PRO A 1 206 ? 14.929 -6.883 18.273 1.00 11.73 206 PRO A O 1
ATOM 1597 N N . GLY A 1 207 ? 15.144 -7.441 16.117 1.00 10.96 207 GLY A N 1
ATOM 1598 C CA . GLY A 1 207 ? 15.863 -6.225 15.734 1.00 11.69 207 GLY A CA 1
ATOM 1599 C C . GLY A 1 207 ? 17.265 -6.182 16.318 1.00 10.83 207 GLY A C 1
ATOM 1600 O O . GLY A 1 207 ? 17.785 -7.146 16.871 1.00 13.23 207 GLY A O 1
ATOM 1601 N N . THR A 1 208 ? 17.909 -5.017 16.125 1.00 10.82 208 THR A N 1
ATOM 1602 C CA . THR A 1 208 ? 19.284 -4.848 16.515 1.00 10.42 208 THR A CA 1
ATOM 1603 C C . THR A 1 208 ? 19.405 -4.900 18.033 1.00 8.81 208 THR A C 1
ATOM 1604 O O . THR A 1 208 ? 18.695 -4.150 18.730 1.00 9.31 208 THR A O 1
ATOM 1608 N N . HIS A 1 209 ? 20.338 -5.690 18.507 1.00 9.06 209 HIS A N 1
ATOM 1609 C CA . HIS A 1 209 ? 20.437 -5.946 19.948 1.00 8.68 209 HIS A CA 1
ATOM 1610 C C . HIS A 1 209 ? 21.868 -6.105 20.373 1.00 8.07 209 HIS A C 1
ATOM 1611 O O . HIS A 1 209 ? 22.760 -6.406 19.559 1.00 9.52 209 HIS A O 1
ATOM 1618 N N . ALA A 1 210 ? 22.099 -5.880 21.635 1.00 8.05 210 ALA A N 1
ATOM 1619 C CA . ALA A 1 210 ? 23.349 -6.237 22.290 1.00 8.31 210 ALA A CA 1
ATOM 1620 C C . ALA A 1 210 ? 23.335 -7.739 22.502 1.00 7.91 210 ALA A C 1
ATOM 1621 O O . ALA A 1 210 ? 22.317 -8.278 22.963 1.00 8.50 210 ALA A O 1
ATOM 1623 N N . ASN A 1 211 ? 24.431 -8.422 22.202 1.00 8.21 211 ASN A N 1
ATOM 1624 C CA . ASN A 1 211 ? 24.601 -9.803 22.632 1.00 8.13 211 ASN A CA 1
ATOM 1625 C C . ASN A 1 211 ? 24.953 -9.775 24.094 1.00 7.75 211 ASN A C 1
ATOM 1626 O O . ASN A 1 211 ? 25.495 -8.830 24.612 1.00 9.84 211 ASN A O 1
ATOM 1631 N N . GLY A 1 212 ? 24.582 -10.863 24.782 1.00 7.63 212 GLY A N 1
ATOM 1632 C CA . GLY A 1 212 ? 24.907 -11.045 26.180 1.00 7.99 212 GLY A CA 1
ATOM 1633 C C . GLY A 1 212 ? 26.059 -11.991 26.360 1.00 7.39 212 GLY A C 1
ATOM 1634 O O . GLY A 1 212 ? 26.127 -13.014 25.657 1.00 8.30 212 GLY A O 1
ATOM 1635 N N . TYR A 1 213 ? 26.926 -11.728 27.306 1.00 7.49 213 TYR A N 1
ATOM 1636 C CA . TYR A 1 213 ? 28.094 -12.528 27.547 1.00 7.83 213 TYR A CA 1
ATOM 1637 C C . TYR A 1 213 ? 28.161 -12.932 29.011 1.00 7.50 213 TYR A C 1
ATOM 1638 O O . TYR A 1 213 ? 28.373 -12.135 29.916 1.00 8.88 213 TYR A O 1
ATOM 1647 N N . LEU A 1 214 ? 27.953 -14.217 29.233 1.00 7.95 214 LEU A N 1
ATOM 1648 C CA . LEU A 1 214 ? 27.945 -14.786 30.576 1.00 7.87 214 LEU A CA 1
ATOM 1649 C C . LEU A 1 214 ? 29.385 -15.018 31.014 1.00 7.68 214 LEU A C 1
ATOM 1650 O O . LEU A 1 214 ? 30.150 -15.732 30.343 1.00 9.10 214 LEU A O 1
ATOM 1655 N N . THR A 1 215 ? 29.750 -14.464 32.157 1.00 8.27 215 THR A N 1
ATOM 1656 C CA . THR A 1 215 ? 31.068 -14.656 32.733 1.00 8.30 215 THR A CA 1
ATOM 1657 C C . THR A 1 215 ? 31.072 -16.000 33.435 1.00 8.27 215 THR A C 1
ATOM 1658 O O . THR A 1 215 ? 30.179 -16.291 34.230 1.00 9.07 215 THR A O 1
ATOM 1662 N N . PRO A 1 216 ? 32.054 -16.865 33.173 1.00 8.75 216 PRO A N 1
ATOM 1663 C CA . PRO A 1 216 ? 32.099 -18.155 33.866 1.00 9.50 216 PRO A CA 1
ATOM 1664 C C . PRO A 1 216 ? 32.498 -17.979 35.321 1.00 9.36 216 PRO A C 1
ATOM 1665 O O . PRO A 1 216 ? 33.046 -16.983 35.735 1.00 10.27 216 PRO A O 1
ATOM 1669 N N . ASP A 1 217 ? 32.210 -19.011 36.117 1.00 10.29 217 ASP A N 1
ATOM 1670 C CA . ASP A 1 217 ? 32.638 -18.978 37.522 1.00 10.87 217 ASP A CA 1
ATOM 1671 C C . ASP A 1 217 ? 34.127 -19.013 37.715 1.00 11.53 217 ASP A C 1
ATOM 1672 O O . ASP A 1 217 ? 34.634 -18.520 38.730 1.00 14.35 217 ASP A O 1
ATOM 1677 N N . GLU A 1 218 ? 34.864 -19.550 36.768 1.00 12.71 218 GLU A N 1
ATOM 1678 C CA . GLU A 1 218 ? 36.335 -19.611 36.886 1.00 13.98 218 GLU A CA 1
ATOM 1679 C C . GLU A 1 218 ? 36.941 -18.278 36.480 1.00 13.60 218 GLU A C 1
ATOM 1680 O O . GLU A 1 218 ? 36.700 -17.786 35.341 1.00 12.38 218 GLU A O 1
ATOM 1686 N N . ALA A 1 219 ? 37.692 -17.648 37.362 1.00 14.91 219 ALA A N 1
ATOM 1687 C CA . ALA A 1 219 ? 38.307 -16.368 37.088 1.00 15.43 219 ALA A CA 1
ATOM 1688 C C . ALA A 1 219 ? 39.144 -16.519 35.803 1.00 15.31 219 ALA A C 1
ATOM 1689 O O . ALA A 1 219 ? 39.873 -17.491 35.623 1.00 17.36 219 ALA A O 1
ATOM 1691 N N . GLY A 1 220 ? 39.032 -15.520 34.941 1.00 15.53 220 GLY A N 1
ATOM 1692 C CA . GLY A 1 220 ? 39.782 -15.495 33.692 1.00 16.30 220 GLY A CA 1
ATOM 1693 C C . GLY A 1 220 ? 39.210 -16.366 32.577 1.00 15.03 220 GLY A C 1
ATOM 1694 O O . GLY A 1 220 ? 39.784 -16.351 31.483 1.00 16.19 220 GLY A O 1
ATOM 1695 N N . GLY A 1 221 ? 38.133 -17.112 32.821 1.00 12.50 221 GLY A N 1
ATOM 1696 C CA . GLY A 1 221 ? 37.590 -18.002 31.825 1.00 11.99 221 GLY A CA 1
ATOM 1697 C C . GLY A 1 221 ? 36.988 -17.262 30.668 1.00 9.84 221 GLY A C 1
ATOM 1698 O O . GLY A 1 221 ? 36.512 -16.137 30.770 1.00 10.97 221 GLY A O 1
ATOM 1699 N N . ALA A 1 222 ? 36.918 -17.949 29.525 1.00 10.87 222 ALA A N 1
ATOM 1700 C CA . ALA A 1 222 ? 36.345 -17.423 28.293 1.00 9.98 222 ALA A CA 1
ATOM 1701 C C . ALA A 1 222 ? 34.858 -17.124 28.485 1.00 9.20 222 ALA A C 1
ATOM 1702 O O . ALA A 1 222 ? 34.107 -17.902 29.089 1.00 10.32 222 ALA A O 1
ATOM 1704 N N . LEU A 1 223 ? 34.394 -16.006 27.929 1.00 8.75 223 LEU A N 1
ATOM 1705 C CA . LEU A 1 223 ? 32.994 -15.630 27.991 1.00 7.90 223 LEU A CA 1
ATOM 1706 C C . LEU A 1 223 ? 32.149 -16.544 27.097 1.00 7.89 223 LEU A C 1
ATOM 1707 O O . LEU A 1 223 ? 32.590 -16.989 26.059 1.00 8.90 223 LEU A O 1
ATOM 1712 N N . VAL A 1 224 ? 30.913 -16.735 27.544 1.00 8.05 224 VAL A N 1
ATOM 1713 C CA . VAL A 1 224 ? 29.931 -17.562 26.839 1.00 8.11 224 VAL A CA 1
ATOM 1714 C C . VAL A 1 224 ? 28.853 -16.640 26.268 1.00 7.88 224 VAL A C 1
ATOM 1715 O O . VAL A 1 224 ? 28.264 -15.815 26.980 1.00 8.79 224 VAL A O 1
ATOM 1719 N N . ASP A 1 225 ? 28.544 -16.763 24.991 1.00 7.87 225 ASP A N 1
ATOM 1720 C CA . ASP A 1 225 ? 27.446 -16.003 24.384 1.00 8.15 225 ASP A CA 1
ATOM 1721 C C . ASP A 1 225 ? 26.135 -16.553 24.902 1.00 7.51 225 ASP A C 1
ATOM 1722 O O . ASP A 1 225 ? 25.808 -17.717 24.673 1.00 9.04 225 ASP A O 1
ATOM 1727 N N . SER A 1 226 ? 25.405 -15.768 25.670 1.00 7.45 226 SER A N 1
ATOM 1728 C CA . SER A 1 226 ? 24.161 -16.180 26.278 1.00 8.14 226 SER A CA 1
ATOM 1729 C C . SER A 1 226 ? 22.953 -15.442 25.740 1.00 8.10 226 SER A C 1
ATOM 1730 O O . SER A 1 226 ? 21.865 -15.496 26.318 1.00 9.02 226 SER A O 1
ATOM 1733 N N . THR A 1 227 ? 23.128 -14.804 24.573 1.00 7.84 227 THR A N 1
ATOM 1734 C CA . THR A 1 227 ? 22.084 -13.966 23.979 1.00 8.10 227 THR A CA 1
ATOM 1735 C C . THR A 1 227 ? 20.752 -14.666 23.814 1.00 7.66 227 THR A C 1
ATOM 1736 O O . THR A 1 227 ? 19.706 -14.116 24.135 1.00 9.11 227 THR A O 1
ATOM 1740 N N . GLU A 1 228 ? 20.798 -15.852 23.208 1.00 7.88 228 GLU A N 1
ATOM 1741 C CA . GLU A 1 228 ? 19.581 -16.514 22.728 1.00 8.43 228 GLU A CA 1
ATOM 1742 C C . GLU A 1 228 ? 19.192 -17.623 23.687 1.00 8.40 228 GLU A C 1
ATOM 1743 O O . GLU A 1 228 ? 19.854 -18.666 23.764 1.00 10.72 228 GLU A O 1
ATOM 1749 N N . GLN A 1 229 ? 18.095 -17.438 24.395 1.00 8.04 229 GLN A N 1
ATOM 1750 C CA . GLN A 1 229 ? 17.589 -18.403 25.352 1.00 8.69 229 GLN A CA 1
ATOM 1751 C C . GLN A 1 229 ? 16.085 -18.148 25.481 1.00 7.89 229 GLN A C 1
ATOM 1752 O O . GLN A 1 229 ? 15.578 -17.099 25.128 1.00 8.20 229 GLN A O 1
ATOM 1758 N N . THR A 1 230 ? 15.390 -19.140 26.038 1.00 8.03 230 THR A N 1
ATOM 1759 C CA . THR A 1 230 ? 13.923 -18.996 26.199 1.00 8.41 230 THR A CA 1
ATOM 1760 C C . THR A 1 230 ? 13.582 -18.047 27.321 1.00 7.62 230 THR A C 1
ATOM 1761 O O . THR A 1 230 ? 12.478 -17.494 27.304 1.00 8.88 230 THR A O 1
ATOM 1765 N N . VAL A 1 231 ? 14.436 -17.951 28.340 1.00 7.84 231 VAL A N 1
ATOM 1766 C CA . VAL A 1 231 ? 14.140 -17.263 29.581 1.00 8.52 231 VAL A CA 1
ATOM 1767 C C . VAL A 1 231 ? 12.899 -17.887 30.227 1.00 8.60 231 VAL A C 1
ATOM 1768 O O . VAL A 1 231 ? 12.195 -17.248 31.050 1.00 8.58 231 VAL A O 1
ATOM 1772 N N . SER A 1 232 ? 12.647 -19.163 29.936 1.00 8.56 232 SER A N 1
ATOM 1773 C CA . SER A 1 232 ? 11.445 -19.818 30.470 1.00 8.77 232 SER A CA 1
ATOM 1774 C C . SER A 1 232 ? 11.557 -20.068 31.960 1.00 8.79 232 SER A C 1
ATOM 1775 O O . SER A 1 232 ? 10.556 -20.227 32.666 1.00 9.98 232 SER A O 1
ATOM 1778 N N . TRP A 1 233 ? 12.796 -20.110 32.470 1.00 9.95 233 TRP A N 1
ATOM 1779 C CA . TRP A 1 233 ? 13.038 -20.254 33.897 1.00 10.01 233 TRP A CA 1
ATOM 1780 C C . TRP A 1 233 ? 12.535 -19.033 34.673 1.00 8.99 233 TRP A C 1
ATOM 1781 O O . TRP A 1 233 ? 12.404 -19.166 35.888 1.00 10.15 233 TRP A O 1
ATOM 1792 N N . ALA A 1 234 ? 12.303 -17.897 34.015 1.00 9.04 234 ALA A N 1
ATOM 1793 C CA . ALA A 1 234 ? 11.886 -16.684 34.701 1.00 9.27 234 ALA A CA 1
ATOM 1794 C C . ALA A 1 234 ? 10.506 -16.181 34.255 1.00 8.61 234 ALA A C 1
ATOM 1795 O O . ALA A 1 234 ? 9.720 -15.805 35.124 1.00 8.89 234 ALA A O 1
ATOM 1797 N N . GLN A 1 235 ? 10.223 -16.113 32.950 1.00 8.44 235 GLN A N 1
ATOM 1798 C CA . GLN A 1 235 ? 8.892 -15.680 32.455 1.00 8.02 235 GLN A CA 1
ATOM 1799 C C . GLN A 1 235 ? 8.500 -14.361 33.056 1.00 7.46 235 GLN A C 1
ATOM 1800 O O . GLN A 1 235 ? 9.214 -13.359 32.849 1.00 7.72 235 GLN A O 1
ATOM 1806 N N . SER A 1 236 ? 7.410 -14.281 33.796 1.00 7.83 236 SER A N 1
ATOM 1807 C CA . SER A 1 236 ? 6.931 -13.009 34.397 1.00 7.93 236 SER A CA 1
ATOM 1808 C C . SER A 1 236 ? 7.821 -12.498 35.509 1.00 7.43 236 SER A C 1
ATOM 1809 O O . SER A 1 236 ? 7.550 -11.387 36.010 1.00 8.21 236 SER A O 1
ATOM 1812 N N . ALA A 1 237 ? 8.864 -13.204 35.895 1.00 7.71 237 ALA A N 1
ATOM 1813 C CA . ALA A 1 237 ? 9.904 -12.725 36.778 1.00 7.74 237 ALA A CA 1
ATOM 1814 C C . ALA A 1 237 ? 11.110 -12.160 36.018 1.00 7.84 237 ALA A C 1
ATOM 1815 O O . ALA A 1 237 ? 11.960 -11.527 36.648 1.00 8.52 237 ALA A O 1
ATOM 1817 N N . GLY A 1 238 ? 11.225 -12.361 34.711 1.00 7.52 238 GLY A N 1
ATOM 1818 C CA . GLY A 1 238 ? 12.466 -11.953 34.034 1.00 7.63 238 GLY A CA 1
ATOM 1819 C C . GLY A 1 238 ? 12.579 -11.925 32.530 1.00 7.39 238 GLY A C 1
ATOM 1820 O O . GLY A 1 238 ? 13.711 -11.657 32.110 1.00 8.10 238 GLY A O 1
ATOM 1821 N N . ALA A 1 239 ? 11.551 -12.162 31.712 1.00 7.33 239 ALA A N 1
ATOM 1822 C CA . ALA A 1 239 ? 11.757 -12.373 30.277 1.00 7.61 239 ALA A CA 1
ATOM 1823 C C . ALA A 1 239 ? 11.466 -11.187 29.374 1.00 7.47 239 ALA A C 1
ATOM 1824 O O . ALA A 1 239 ? 11.551 -11.352 28.152 1.00 7.92 239 ALA A O 1
ATOM 1826 N N . VAL A 1 240 ? 11.197 -9.975 29.856 1.00 7.29 240 VAL A N 1
ATOM 1827 C CA . VAL A 1 240 ? 10.958 -8.827 28.953 1.00 7.08 240 VAL A CA 1
ATOM 1828 C C . VAL A 1 240 ? 12.264 -8.425 28.256 1.00 7.05 240 VAL A C 1
ATOM 1829 O O . VAL A 1 240 ? 13.349 -8.430 28.830 1.00 7.61 240 VAL A O 1
ATOM 1833 N N . ILE A 1 241 ? 12.102 -8.007 26.985 1.00 7.60 241 ILE A N 1
ATOM 1834 C CA . ILE A 1 241 ? 13.126 -7.377 26.165 1.00 7.23 241 ILE A CA 1
ATOM 1835 C C . ILE A 1 241 ? 12.780 -5.898 26.046 1.00 7.15 241 ILE A C 1
ATOM 1836 O O . ILE A 1 241 ? 11.612 -5.577 25.847 1.00 7.45 241 ILE A O 1
ATOM 1841 N N . SER A 1 242 ? 13.771 -5.007 26.147 1.00 7.00 242 SER A N 1
ATOM 1842 C CA . SER A 1 242 ? 13.455 -3.589 25.996 1.00 7.29 242 SER A CA 1
ATOM 1843 C C . SER A 1 242 ? 14.710 -2.831 25.545 1.00 7.60 242 SER A C 1
ATOM 1844 O O . SER A 1 242 ? 15.659 -3.412 25.021 1.00 7.83 242 SER A O 1
ATOM 1847 N N . SER A 1 243 ? 14.615 -1.519 25.698 1.00 7.84 243 SER A N 1
ATOM 1848 C CA . SER A 1 243 ? 15.681 -0.593 25.366 1.00 7.80 243 SER A CA 1
ATOM 1849 C C . SER A 1 243 ? 15.810 0.443 26.473 1.00 7.66 243 SER A C 1
ATOM 1850 O O . SER A 1 243 ? 14.915 0.604 27.322 1.00 8.02 243 SER A O 1
ATOM 1853 N N . THR A 1 244 ? 16.915 1.197 26.451 1.00 8.00 244 THR A N 1
ATOM 1854 C CA . THR A 1 244 ? 17.085 2.266 27.435 1.00 7.88 244 THR A CA 1
ATOM 1855 C C . THR A 1 244 ? 15.994 3.308 27.312 1.00 8.21 244 THR A C 1
ATOM 1856 O O . THR A 1 244 ? 15.475 3.787 28.333 1.00 9.09 244 THR A O 1
ATOM 1860 N N . GLN A 1 245 ? 15.633 3.692 26.098 1.00 8.15 245 GLN A N 1
ATOM 1861 C CA . GLN A 1 245 ? 14.579 4.699 25.942 1.00 8.80 245 GLN A CA 1
ATOM 1862 C C . GLN A 1 245 ? 13.281 4.194 26.522 1.00 8.88 245 GLN A C 1
ATOM 1863 O O . GLN A 1 245 ? 12.536 4.898 27.211 1.00 9.11 245 GLN A O 1
ATOM 1869 N N . ASP A 1 246 ? 12.901 2.922 26.232 1.00 8.05 246 ASP A N 1
ATOM 1870 C CA . ASP A 1 246 ? 11.630 2.421 26.662 1.00 7.90 246 ASP A CA 1
ATOM 1871 C C . ASP A 1 246 ? 11.572 2.204 28.165 1.00 7.69 246 ASP A C 1
ATOM 1872 O O . ASP A 1 246 ? 10.514 2.442 28.776 1.00 7.98 246 ASP A O 1
ATOM 1877 N N . LEU A 1 247 ? 12.646 1.751 28.810 1.00 8.14 247 LEU A N 1
ATOM 1878 C CA . LEU A 1 247 ? 12.598 1.620 30.255 1.00 7.95 247 LEU A CA 1
ATOM 1879 C C . LEU A 1 247 ? 12.522 2.998 30.915 1.00 8.23 247 LEU A C 1
ATOM 1880 O O . LEU A 1 247 ? 11.838 3.149 31.946 1.00 8.71 247 LEU A O 1
ATOM 1885 N N . ASP A 1 248 ? 13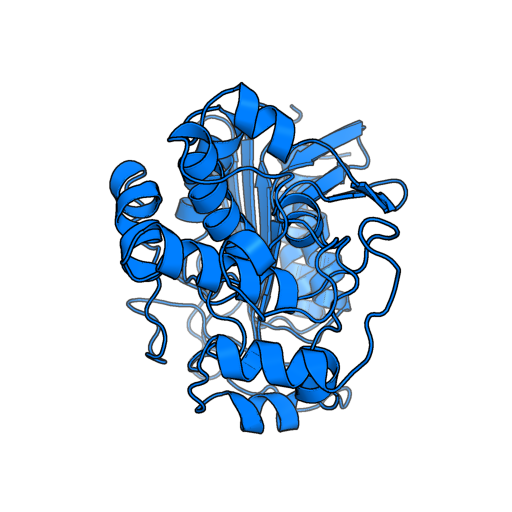.187 3.999 30.356 1.00 8.25 248 ASP A N 1
ATOM 1886 C CA . ASP A 1 248 ? 13.048 5.353 30.864 1.00 8.51 248 ASP A CA 1
ATOM 1887 C C . ASP A 1 248 ? 11.590 5.805 30.754 1.00 8.57 248 ASP A C 1
ATOM 1888 O O . ASP A 1 248 ? 11.006 6.347 31.700 1.00 9.26 248 ASP A O 1
ATOM 1893 N N . THR A 1 249 ? 10.976 5.582 29.597 1.00 8.21 249 THR A N 1
ATOM 1894 C CA . THR A 1 249 ? 9.562 5.942 29.420 1.00 8.96 249 THR A CA 1
ATOM 1895 C C . THR A 1 249 ? 8.695 5.243 30.465 1.00 8.41 249 THR A C 1
ATOM 1896 O O . THR A 1 249 ? 7.789 5.837 31.047 1.00 9.20 249 THR A O 1
ATOM 1900 N N . PHE A 1 250 ? 8.905 3.939 30.634 1.00 8.19 250 PHE A N 1
ATOM 1901 C CA . PHE A 1 250 ? 8.104 3.134 31.551 1.00 8.25 250 PHE A CA 1
ATOM 1902 C C . PHE A 1 250 ? 8.203 3.637 32.990 1.00 8.17 250 PHE A C 1
ATOM 1903 O O . PHE A 1 250 ? 7.182 3.878 33.631 1.00 8.55 250 PHE A O 1
ATOM 1911 N N . PHE A 1 251 ? 9.416 3.765 33.517 1.00 8.13 251 PHE A N 1
ATOM 1912 C CA . PHE A 1 251 ? 9.514 4.165 34.919 1.00 8.61 251 PHE A CA 1
ATOM 1913 C C . PHE A 1 251 ? 9.093 5.631 35.118 1.00 8.59 251 PHE A C 1
ATOM 1914 O O . PHE A 1 251 ? 8.559 5.948 36.157 1.00 9.68 251 PHE A O 1
ATOM 1922 N N . SER A 1 252 ? 9.311 6.487 34.109 1.00 9.31 252 SER A N 1
ATOM 1923 C CA . SER A 1 252 ? 8.785 7.848 34.243 1.00 10.11 252 SER A CA 1
ATOM 1924 C C . SER A 1 252 ? 7.265 7.858 34.299 1.00 9.71 252 SER A C 1
ATOM 1925 O O . SER A 1 252 ? 6.657 8.569 35.071 1.00 10.38 252 SER A O 1
ATOM 1930 N N . ALA A 1 253 ? 6.620 7.050 33.439 1.00 9.53 253 ALA A N 1
ATOM 1931 C CA . ALA A 1 253 ? 5.171 6.955 33.425 1.00 9.71 253 ALA A CA 1
ATOM 1932 C C . ALA A 1 253 ? 4.645 6.377 34.753 1.00 10.08 253 ALA A C 1
ATOM 1933 O O . ALA A 1 253 ? 3.624 6.839 35.284 1.00 10.67 253 ALA A O 1
ATOM 1935 N N . LEU A 1 254 ? 5.339 5.385 35.290 1.00 9.46 254 LEU A N 1
ATOM 1936 C CA . LEU A 1 254 ? 4.943 4.807 36.587 1.00 9.30 254 LEU A CA 1
ATOM 1937 C C . LEU A 1 254 ? 4.965 5.879 37.666 1.00 9.61 254 LEU A C 1
ATOM 1938 O O . LEU A 1 254 ? 3.998 6.068 38.368 1.00 10.46 254 LEU A O 1
ATOM 1943 N N . MET A 1 255 ? 6.121 6.523 37.827 1.00 9.92 255 MET A N 1
ATOM 1944 C CA . MET A 1 255 ? 6.302 7.404 38.995 1.00 10.77 255 MET A CA 1
ATOM 1945 C C . MET A 1 255 ? 5.436 8.645 38.843 1.00 11.83 255 MET A C 1
ATOM 1946 O O . MET A 1 255 ? 5.055 9.201 39.860 1.00 14.88 255 MET A O 1
ATOM 1951 N N . SER A 1 256 ? 5.158 9.080 37.619 1.00 12.26 256 SER A N 1
ATOM 1952 C CA . SER A 1 256 ? 4.347 10.260 37.388 1.00 13.35 256 SER A CA 1
ATOM 1953 C C . SER A 1 256 ? 2.873 9.981 37.440 1.00 13.55 256 SER A C 1
ATOM 1954 O O . SER A 1 256 ? 2.047 10.873 37.270 1.00 17.39 256 SER A O 1
ATOM 1957 N N . GLY A 1 257 ? 2.458 8.737 37.700 1.00 12.89 257 GLY A N 1
ATOM 1958 C CA . GLY A 1 257 ? 1.063 8.465 37.985 1.00 15.12 257 GLY A CA 1
ATOM 1959 C C . GLY A 1 257 ? 0.255 7.985 36.808 1.00 14.25 257 GLY A C 1
ATOM 1960 O O . GLY A 1 257 ? -0.979 8.010 36.895 1.00 19.24 257 GLY A O 1
ATOM 1961 N N . GLN A 1 258 ? 0.853 7.551 35.726 1.00 13.53 258 GLN A N 1
ATOM 1962 C CA . GLN A 1 258 ? 0.124 7.240 34.513 1.00 13.51 258 GLN A CA 1
ATOM 1963 C C . GLN A 1 258 ? -0.319 5.804 34.380 1.00 13.44 258 GLN A C 1
ATOM 1964 O O . GLN A 1 258 ? -1.104 5.513 33.440 1.00 16.08 258 GLN A O 1
ATOM 1970 N N . LEU A 1 259 ? 0.110 4.894 35.247 1.00 11.33 259 LEU A N 1
ATOM 1971 C CA . LEU A 1 259 ? -0.133 3.467 35.035 1.00 11.16 259 LEU A CA 1
ATOM 1972 C C . LEU A 1 259 ? -1.097 2.805 35.980 1.00 11.09 259 LEU A C 1
ATOM 1973 O O . LEU A 1 259 ? -1.347 1.590 35.804 1.00 12.73 259 LEU A O 1
ATOM 1978 N N . MET A 1 260 ? -1.626 3.516 36.948 1.00 11.34 260 MET A N 1
ATOM 1979 C CA . MET A 1 260 ? -2.537 2.937 37.940 1.00 11.07 260 MET A CA 1
ATOM 1980 C C . MET A 1 260 ? -3.116 4.074 38.748 1.00 11.85 260 MET A C 1
ATOM 1981 O O . MET A 1 260 ? -2.683 5.231 38.611 1.00 12.75 260 MET A O 1
ATOM 1986 N N . SER A 1 261 ? -4.061 3.760 39.626 1.00 12.46 261 SER A N 1
ATOM 1987 C CA . SER A 1 261 ? -4.575 4.809 40.518 1.00 12.84 261 SER A CA 1
ATOM 1988 C C . SER A 1 261 ? -3.531 5.295 41.507 1.00 12.84 261 SER A C 1
ATOM 1989 O O . SER A 1 261 ? -2.564 4.589 41.812 1.00 13.09 261 SER A O 1
ATOM 1992 N N . ALA A 1 262 ? -3.757 6.496 42.050 1.00 14.40 262 ALA A N 1
ATOM 1993 C CA . ALA A 1 262 ? -2.889 6.969 43.096 1.00 14.99 262 ALA A CA 1
ATOM 1994 C C . ALA A 1 262 ? -2.828 6.003 44.260 1.00 13.49 262 ALA A C 1
ATOM 1995 O O . ALA A 1 262 ? -1.786 5.789 44.864 1.00 14.54 262 ALA A O 1
ATOM 1997 N N . ALA A 1 263 ? -3.975 5.425 44.626 1.00 14.50 263 ALA A N 1
ATOM 1998 C CA . ALA A 1 263 ? -4.034 4.512 45.756 1.00 13.88 263 ALA A CA 1
ATOM 1999 C C . ALA A 1 263 ? -3.100 3.318 45.510 1.00 12.63 263 ALA A C 1
ATOM 2000 O O . ALA A 1 263 ? -2.379 2.900 46.424 1.00 12.86 263 ALA A O 1
ATOM 2002 N N . GLN A 1 264 ? -3.129 2.745 44.316 1.00 11.72 264 GLN A N 1
ATOM 2003 C CA . GLN A 1 264 ? -2.306 1.586 44.062 1.00 11.34 264 GLN A CA 1
ATOM 2004 C C . GLN A 1 264 ? -0.829 1.952 43.932 1.00 10.70 264 GLN A C 1
ATOM 2005 O O . GLN A 1 264 ? 0.025 1.164 44.343 1.00 10.97 264 GLN A O 1
ATOM 2011 N N . LEU A 1 265 ? -0.479 3.123 43.402 1.00 11.06 265 LEU A N 1
ATOM 2012 C CA . LEU A 1 265 ? 0.919 3.515 43.402 1.00 11.38 265 LEU A CA 1
ATOM 2013 C C . LEU A 1 265 ? 1.428 3.658 44.810 1.00 11.48 265 LEU A C 1
ATOM 2014 O O . LEU A 1 265 ? 2.588 3.319 45.106 1.00 11.87 265 LEU A O 1
ATOM 2019 N N . ALA A 1 266 ? 0.580 4.181 45.725 1.00 11.84 266 ALA A N 1
ATOM 2020 C CA . ALA A 1 266 ? 0.978 4.285 47.102 1.00 13.29 266 ALA A CA 1
ATOM 2021 C C . ALA A 1 266 ? 1.242 2.908 47.708 1.00 11.76 266 ALA A C 1
ATOM 2022 O O . ALA A 1 266 ? 2.246 2.738 48.447 1.00 13.65 266 ALA A O 1
ATOM 2024 N N . GLN A 1 267 ? 0.408 1.931 47.387 1.00 12.20 267 GLN A N 1
ATOM 2025 C CA . GLN A 1 267 ? 0.666 0.567 47.848 1.00 12.51 267 GLN A CA 1
ATOM 2026 C C . GLN A 1 267 ? 1.977 0.033 47.307 1.00 10.90 267 GLN A C 1
ATOM 2027 O O . GLN A 1 267 ? 2.734 -0.647 48.005 1.00 11.77 267 GLN A O 1
ATOM 2033 N N . MET A 1 268 ? 2.249 0.327 46.046 1.00 10.60 268 MET A N 1
ATOM 2034 C CA . MET A 1 268 ? 3.466 -0.102 45.396 1.00 10.30 268 MET A CA 1
ATOM 2035 C C . MET A 1 268 ? 4.725 0.418 46.067 1.00 9.81 268 MET A C 1
ATOM 2036 O O . MET A 1 268 ? 5.801 -0.197 45.946 1.00 10.35 268 MET A O 1
ATOM 2041 N N . GLN A 1 269 ? 4.636 1.602 46.685 1.00 10.51 269 GLN A N 1
ATOM 2042 C CA . GLN A 1 269 ? 5.710 2.247 47.370 1.00 11.21 269 GLN A CA 1
ATOM 2043 C C . GLN A 1 269 ? 5.723 2.113 48.891 1.00 11.78 269 GLN A C 1
ATOM 2044 O O . GLN A 1 269 ? 6.391 2.879 49.589 1.00 13.65 269 GLN A O 1
ATOM 2050 N N . GLN A 1 270 ? 5.022 1.092 49.385 1.00 12.55 270 GLN A N 1
ATOM 2051 C CA . GLN A 1 270 ? 5.144 0.777 50.834 1.00 12.95 270 GLN A CA 1
ATOM 2052 C C . GLN A 1 270 ? 6.398 -0.051 50.995 1.00 12.36 270 GLN A C 1
ATOM 2053 O O . GLN A 1 270 ? 6.441 -1.207 50.564 1.00 14.34 270 GLN A O 1
ATOM 2059 N N . TRP A 1 271 ? 7.449 0.552 51.532 1.00 12.49 271 TRP A N 1
ATOM 2060 C CA . TRP A 1 271 ? 8.764 -0.068 51.473 1.00 12.09 271 TRP A CA 1
ATOM 2061 C C . TRP A 1 271 ? 9.021 -1.087 52.587 1.00 11.79 271 TRP A C 1
ATOM 2062 O O . TRP A 1 271 ? 8.861 -0.810 53.765 1.00 14.48 271 TRP A O 1
ATOM 2073 N N . THR A 1 272 ? 9.461 -2.273 52.205 1.00 11.66 272 THR A N 1
ATOM 2074 C CA . THR A 1 272 ? 10.054 -3.271 53.039 1.00 12.54 272 THR A CA 1
ATOM 2075 C C . THR A 1 272 ? 11.559 -2.997 53.063 1.00 12.61 272 THR A C 1
ATOM 2076 O O . THR A 1 272 ? 12.186 -2.866 52.004 1.00 12.22 272 THR A O 1
ATOM 2080 N N . THR A 1 273 ? 12.182 -2.876 54.238 1.00 15.91 273 THR A N 1
ATOM 2081 C CA . THR A 1 273 ? 13.588 -2.598 54.318 1.00 16.17 273 THR A CA 1
ATOM 2082 C C . THR A 1 273 ? 14.420 -3.715 53.714 1.00 15.83 273 THR A C 1
ATOM 2083 O O . THR A 1 273 ? 14.214 -4.888 54.077 1.00 17.71 273 THR A O 1
ATOM 2087 N N . VAL A 1 274 ? 15.375 -3.343 52.845 1.00 16.67 274 VAL A N 1
ATOM 2088 C CA . VAL A 1 274 ? 16.371 -4.285 52.282 1.00 18.40 274 VAL A CA 1
ATOM 2089 C C . VAL A 1 274 ? 17.726 -4.069 52.988 1.00 22.80 274 VAL A C 1
ATOM 2090 O O . VAL A 1 274 ? 18.317 -5.048 53.494 1.00 29.09 274 VAL A O 1
ATOM 2094 N N . ASN A 1 275 ? 18.142 -2.800 53.036 1.00 23.71 275 ASN A N 1
ATOM 2095 C CA . ASN A 1 275 ? 19.297 -2.403 53.859 1.00 27.98 275 ASN A CA 1
ATOM 2096 C C . ASN A 1 275 ? 19.122 -0.931 54.185 1.00 29.02 275 ASN A C 1
ATOM 2097 O O . ASN A 1 275 ? 18.077 -0.306 53.935 1.00 24.95 275 ASN A O 1
ATOM 2102 N N . SER A 1 276 ? 20.145 -0.334 54.803 1.00 33.21 276 SER A N 1
ATOM 2103 C CA . SER A 1 276 ? 19.923 1.039 55.275 1.00 37.52 276 SER A CA 1
ATOM 2104 C C . SER A 1 276 ? 19.777 2.028 54.143 1.00 34.48 276 SER A C 1
ATOM 2105 O O . SER A 1 276 ? 19.370 3.167 54.392 1.00 34.63 276 SER A O 1
ATOM 2108 N N . THR A 1 277 ? 20.023 1.683 52.889 1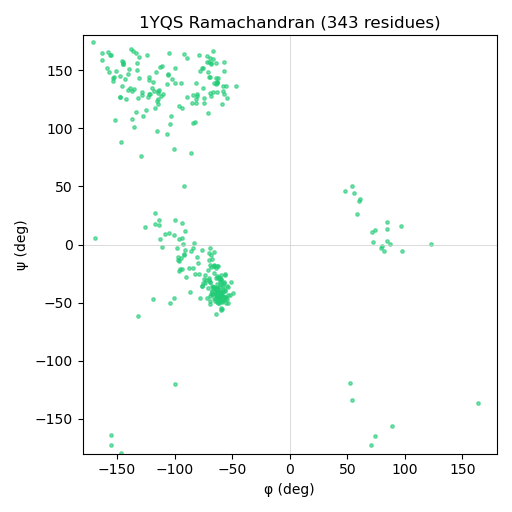.00 27.44 277 THR A N 1
ATOM 2109 C CA . THR A 1 277 ? 19.861 2.605 51.754 1.00 24.62 277 THR A CA 1
ATOM 2110 C C . THR A 1 277 ? 18.951 2.006 50.676 1.00 21.26 277 THR A C 1
ATOM 2111 O O . THR A 1 277 ? 18.931 2.490 49.550 1.00 19.11 277 THR A O 1
ATOM 2115 N N . GLN A 1 278 ? 18.194 0.947 50.954 1.00 18.38 278 GLN A N 1
ATOM 2116 C CA . GLN A 1 278 ? 17.359 0.317 49.953 1.00 14.88 278 GLN A CA 1
ATOM 2117 C C . GLN A 1 278 ? 16.092 -0.272 50.542 1.00 13.68 278 GLN A C 1
ATOM 2118 O O . GLN A 1 278 ? 16.080 -0.801 51.676 1.00 14.29 278 GLN A O 1
ATOM 2124 N N . GLY A 1 279 ? 15.017 -0.202 49.771 1.00 12.84 279 GLY A N 1
ATOM 2125 C CA . GLY A 1 279 ? 13.748 -0.822 50.073 1.00 11.68 279 GLY A CA 1
ATOM 2126 C C . GLY A 1 279 ? 13.163 -1.552 48.901 1.00 9.88 279 GLY A C 1
ATOM 2127 O O . GLY A 1 279 ? 13.608 -1.379 47.747 1.00 10.82 279 GLY A O 1
ATOM 2128 N N . TYR A 1 280 ? 12.175 -2.394 49.170 1.00 9.83 280 TYR A N 1
ATOM 2129 C CA . TYR A 1 280 ? 11.433 -3.114 48.161 1.00 9.35 280 TYR A CA 1
ATOM 2130 C C . TYR A 1 280 ? 9.942 -2.882 48.410 1.00 9.54 280 TYR A C 1
ATOM 2131 O O . TYR A 1 280 ? 9.468 -3.060 49.542 1.00 11.37 280 TYR A O 1
ATOM 2140 N N . GLY A 1 281 ? 9.200 -2.486 47.420 1.00 9.50 281 GLY A N 1
ATOM 2141 C CA . GLY A 1 281 ? 7.790 -2.193 47.525 1.00 9.25 281 GLY A CA 1
ATOM 2142 C C . GLY A 1 281 ? 7.003 -3.392 47.012 1.00 8.98 281 GLY A C 1
ATOM 2143 O O . GLY A 1 281 ? 7.147 -4.451 47.542 1.00 10.51 281 GLY A O 1
ATOM 2144 N N . LEU A 1 282 ? 6.184 -3.164 45.962 1.00 8.98 282 LEU A N 1
ATOM 2145 C CA . LEU A 1 282 ? 5.497 -4.257 45.270 1.00 9.51 282 LEU A CA 1
ATOM 2146 C C . LEU A 1 282 ? 6.055 -4.290 43.845 1.00 9.36 282 LEU A C 1
ATOM 2147 O O . LEU A 1 282 ? 5.709 -3.474 42.993 1.00 9.94 282 LEU A O 1
ATOM 2152 N N . GLY A 1 283 ? 7.021 -5.179 43.626 1.00 8.80 283 GLY A N 1
ATOM 2153 C CA . GLY A 1 283 ? 7.699 -5.210 42.353 1.00 9.07 283 GLY A CA 1
ATOM 2154 C C . GLY A 1 283 ? 8.402 -3.936 41.983 1.00 8.93 283 GLY A C 1
ATOM 2155 O O . GLY A 1 283 ? 8.470 -3.554 40.803 1.00 10.03 283 GLY A O 1
ATOM 2156 N N . LEU A 1 284 ? 9.002 -3.259 42.961 1.00 9.55 284 LEU A N 1
ATOM 2157 C CA . LEU A 1 284 ? 9.621 -1.952 42.808 1.00 9.30 284 LEU A CA 1
ATOM 2158 C C . LEU A 1 284 ? 10.707 -1.809 43.850 1.00 9.15 284 LEU A C 1
ATOM 2159 O O . LEU A 1 284 ? 10.511 -2.245 44.975 1.00 10.06 284 LEU A O 1
ATOM 2164 N N . ARG A 1 285 ? 11.789 -1.175 43.486 1.00 10.30 285 ARG A N 1
ATOM 2165 C CA . ARG A 1 285 ? 12.922 -0.937 44.389 1.00 10.02 285 ARG A CA 1
ATOM 2166 C C . ARG A 1 285 ? 13.114 0.542 44.632 1.00 9.98 285 ARG A C 1
ATOM 2167 O O . ARG A 1 285 ? 12.916 1.341 43.715 1.00 10.51 285 ARG A O 1
ATOM 2175 N N . ARG A 1 286 ? 13.593 0.842 45.830 1.00 10.47 286 ARG A N 1
ATOM 2176 C CA . ARG A 1 286 ? 14.069 2.156 46.194 1.00 10.77 286 ARG A CA 1
ATOM 2177 C C . ARG A 1 286 ? 15.552 2.100 46.477 1.00 11.21 286 ARG A C 1
ATOM 2178 O O . ARG A 1 286 ? 15.972 1.238 47.246 1.00 11.81 286 ARG A O 1
ATOM 2186 N N . ARG A 1 287 ? 16.319 3.033 45.897 1.00 11.75 287 ARG A N 1
ATOM 2187 C CA . ARG A 1 287 ? 17.736 3.204 46.227 1.00 13.47 287 ARG A CA 1
ATOM 2188 C C . ARG A 1 287 ? 17.980 4.611 46.706 1.00 13.66 287 ARG A C 1
ATOM 2189 O O . ARG A 1 287 ? 17.541 5.576 46.053 1.00 14.29 287 ARG A O 1
ATOM 2204 N N . ASP A 1 288 ? 18.645 4.727 47.859 1.00 16.38 288 ASP A N 1
ATOM 2205 C CA . ASP A 1 288 ? 18.986 6.012 48.440 1.00 18.30 288 ASP A CA 1
ATOM 2206 C C . ASP A 1 2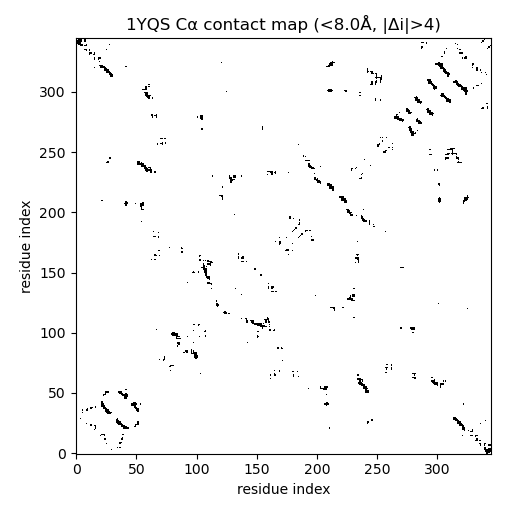88 ? 20.420 6.390 48.039 1.00 16.82 288 ASP A C 1
ATOM 2207 O O . ASP A 1 288 ? 21.350 5.634 48.352 1.00 20.19 288 ASP A O 1
ATOM 2212 N N . LEU A 1 289 ? 20.553 7.500 47.349 1.00 18.15 289 LEU A N 1
ATOM 2213 C CA . LEU A 1 289 ? 21.857 7.900 46.807 1.00 17.91 289 LEU A CA 1
ATOM 2214 C C . LEU A 1 289 ? 22.607 8.791 47.762 1.00 21.48 289 LEU A C 1
ATOM 2215 O O . LEU A 1 289 ? 22.063 9.340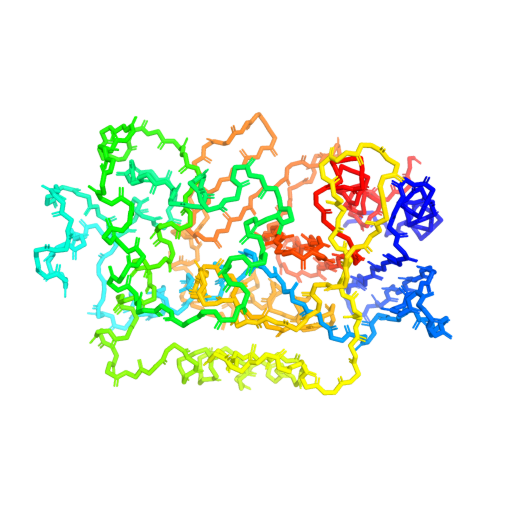 48.707 1.00 23.23 289 LEU A O 1
ATOM 2220 N N . SER A 1 290 ? 23.903 8.912 47.506 1.00 22.81 290 SER A N 1
ATOM 2221 C CA . SER A 1 290 ? 24.808 9.546 48.453 1.00 25.80 290 SER A CA 1
ATOM 2222 C C . SER A 1 290 ? 24.422 10.986 48.754 1.00 27.61 290 SER A C 1
ATOM 2223 O O . SER A 1 290 ? 24.716 11.508 49.841 1.00 31.54 290 SER A O 1
ATOM 2226 N N . CYS A 1 291 ? 23.811 11.612 47.776 1.00 25.94 291 CYS A N 1
ATOM 2227 C CA . CYS A 1 291 ? 23.530 13.012 47.931 1.00 28.29 291 CYS A CA 1
ATOM 2228 C C . CYS A 1 291 ? 22.168 13.250 48.550 1.00 28.63 291 CYS A C 1
ATOM 2229 O O . CYS A 1 291 ? 21.724 14.411 48.526 1.00 34.26 291 CYS A O 1
ATOM 2232 N N . GLY A 1 292 ? 21.493 12.218 49.083 1.00 24.43 292 GLY A N 1
ATOM 2233 C CA . GLY A 1 292 ? 20.242 12.394 49.789 1.00 24.45 292 GLY A CA 1
ATOM 2234 C C . GLY A 1 292 ? 19.026 12.436 48.882 1.00 24.46 292 GLY A C 1
ATOM 2235 O O . GLY A 1 292 ? 17.958 12.937 49.241 1.00 33.50 292 GLY A O 1
ATOM 2236 N N . ILE A 1 293 ? 19.168 11.924 47.676 1.00 24.00 293 ILE A N 1
ATOM 2237 C CA . ILE A 1 293 ? 18.107 11.679 46.725 1.00 22.58 293 ILE A CA 1
ATOM 2238 C C . ILE A 1 293 ? 17.739 10.207 46.769 1.00 20.55 293 ILE A C 1
ATOM 2239 O O . ILE A 1 293 ? 18.686 9.405 46.724 1.00 22.09 293 ILE A O 1
ATOM 2244 N N . SER A 1 294 ? 16.471 9.844 46.717 1.00 17.42 294 SER A N 1
ATOM 2245 C CA . SER A 1 294 ? 16.064 8.461 46.465 1.00 16.40 294 SER A CA 1
ATOM 2246 C C . SER A 1 294 ? 15.525 8.342 45.028 1.00 13.61 294 SER A C 1
ATOM 2247 O O . SER A 1 294 ? 14.896 9.257 44.525 1.00 15.00 294 SER A O 1
ATOM 2250 N N . VAL A 1 295 ? 15.785 7.162 44.477 1.00 12.19 295 VAL A N 1
ATOM 2251 C CA . VAL A 1 295 ? 15.273 6.837 43.137 1.00 11.16 295 VAL A CA 1
ATOM 2252 C C . VAL A 1 295 ? 14.604 5.488 43.149 1.00 10.35 295 VAL A C 1
ATOM 2253 O O . VAL A 1 295 ? 14.784 4.703 44.068 1.00 11.13 295 VAL A O 1
ATOM 2257 N N . TYR A 1 296 ? 13.769 5.237 42.139 1.00 10.28 296 TYR A N 1
ATOM 2258 C CA . TYR A 1 296 ? 12.733 4.210 42.195 1.00 9.78 296 TYR A CA 1
ATOM 2259 C C . TYR A 1 296 ? 12.713 3.457 40.889 1.00 9.48 296 TYR A C 1
ATOM 2260 O O . TYR A 1 296 ? 12.722 4.055 39.809 1.00 9.39 296 TYR A O 1
ATOM 2269 N N . GLY A 1 297 ? 12.704 2.150 40.928 1.00 8.87 297 GLY A N 1
ATOM 2270 C CA . GLY A 1 297 ? 12.747 1.374 39.713 1.00 8.62 297 GLY A CA 1
ATOM 2271 C C . GLY A 1 297 ? 13.119 -0.045 39.951 1.00 8.24 297 GLY A C 1
ATOM 2272 O O . GLY A 1 297 ? 12.627 -0.660 40.911 1.00 9.38 297 GLY A O 1
ATOM 2273 N N . HIS A 1 298 ? 13.991 -0.621 39.123 1.00 8.74 298 HIS A N 1
ATOM 2274 C CA . HIS A 1 298 ? 14.351 -2.027 39.390 1.00 8.56 298 HIS A CA 1
ATOM 2275 C C . HIS A 1 298 ? 15.697 -2.281 38.705 1.00 8.75 298 HIS A C 1
ATOM 2276 O O . HIS A 1 298 ? 16.048 -1.656 37.705 1.00 8.90 298 HIS A O 1
ATOM 2283 N N . THR A 1 299 ? 16.429 -3.211 39.268 1.00 10.33 299 THR A N 1
ATOM 2284 C CA . THR A 1 299 ? 17.582 -3.821 38.633 1.00 10.11 299 THR A CA 1
ATOM 2285 C C . THR A 1 299 ? 17.173 -5.038 37.828 1.00 9.87 299 THR A C 1
ATOM 2286 O O . THR A 1 299 ? 16.099 -5.601 38.021 1.00 11.27 299 THR A O 1
ATOM 2290 N N . GLY A 1 300 ? 18.036 -5.407 36.932 1.00 10.47 300 GLY A N 1
ATOM 2291 C CA . GLY A 1 300 ? 17.869 -6.606 36.171 1.00 11.40 300 GLY A CA 1
ATOM 2292 C C . GLY A 1 300 ? 19.158 -7.391 36.072 1.00 10.68 300 GLY A C 1
ATOM 2293 O O . GLY A 1 300 ? 20.232 -6.826 35.785 1.00 10.22 300 GLY A O 1
ATOM 2294 N N . THR A 1 301 ? 19.042 -8.657 36.296 1.00 12.05 301 THR A N 1
ATOM 2295 C CA . THR A 1 301 ? 20.053 -9.554 35.972 1.00 12.05 301 THR A CA 1
ATOM 2296 C C . THR A 1 301 ? 19.331 -10.674 35.202 1.00 11.56 301 THR A C 1
ATOM 2297 O O . THR A 1 301 ? 18.179 -11.034 35.488 1.00 15.60 301 THR A O 1
ATOM 2301 N N . VAL A 1 302 ? 19.968 -11.184 34.235 1.00 11.26 302 VAL A N 1
ATOM 2302 C CA . VAL A 1 302 ? 19.693 -12.355 33.424 1.00 9.34 302 VAL A CA 1
ATOM 2303 C C . VAL A 1 302 ? 20.972 -12.705 32.718 1.00 9.39 302 VAL A C 1
ATOM 2304 O O . VAL A 1 302 ? 21.890 -11.880 32.659 1.00 11.36 302 VAL A O 1
ATOM 2308 N N . GLN A 1 303 ? 21.168 -13.931 32.248 1.00 8.46 303 GLN A N 1
ATOM 2309 C CA . GLN A 1 303 ? 22.503 -14.303 31.776 1.00 7.99 303 GLN A CA 1
ATOM 2310 C C . GLN A 1 303 ? 22.996 -13.400 30.642 1.00 7.67 303 GLN A C 1
ATOM 2311 O O . GLN A 1 303 ? 22.397 -13.304 29.566 1.00 8.24 303 GLN A O 1
ATOM 2317 N N . GLY A 1 304 ? 24.141 -12.759 30.924 1.00 7.59 304 GLY A N 1
ATOM 2318 C CA . GLY A 1 304 ? 24.777 -11.866 29.983 1.00 7.82 304 GLY A CA 1
ATOM 2319 C C . GLY A 1 304 ? 24.333 -10.406 29.996 1.00 7.19 304 GLY A C 1
ATOM 2320 O O . GLY A 1 304 ? 24.873 -9.656 29.206 1.00 7.80 304 GLY A O 1
ATOM 2321 N N . TYR A 1 305 ? 23.399 -10.027 30.872 1.00 7.42 305 TYR A N 1
ATOM 2322 C CA . TYR A 1 305 ? 22.906 -8.647 30.888 1.00 7.30 305 TYR A CA 1
ATOM 2323 C C . TYR A 1 305 ? 22.648 -8.134 32.308 1.00 7.32 305 TYR A C 1
ATOM 2324 O O . TYR A 1 305 ? 21.820 -8.713 33.030 1.00 7.91 305 TYR A O 1
ATOM 2333 N N . TYR A 1 306 ? 23.253 -7.006 32.644 1.00 7.66 306 TYR A N 1
ATOM 2334 C CA . TYR A 1 306 ? 22.990 -6.288 33.875 1.00 7.96 306 TYR A CA 1
ATOM 2335 C C . TYR A 1 306 ? 22.351 -4.937 33.560 1.00 7.42 306 TYR A C 1
ATOM 2336 O O . TYR A 1 306 ? 22.917 -4.151 32.828 1.00 7.80 306 TYR A O 1
ATOM 2345 N N . THR A 1 307 ? 21.191 -4.690 34.176 1.00 8.08 307 THR A N 1
ATOM 2346 C CA . THR A 1 307 ? 20.404 -3.464 33.980 1.00 8.00 307 THR A CA 1
ATOM 2347 C C . THR A 1 307 ? 20.184 -2.752 35.299 1.00 7.80 307 THR A C 1
ATOM 2348 O O . THR A 1 307 ? 19.868 -3.365 36.309 1.00 8.47 307 THR A O 1
ATOM 2352 N N . TYR A 1 308 ? 20.252 -1.429 35.228 1.00 8.20 308 TYR A N 1
ATOM 2353 C CA . TYR A 1 308 ? 19.697 -0.559 36.245 1.00 8.05 308 TYR A CA 1
ATOM 2354 C C . TYR A 1 308 ? 18.698 0.372 35.570 1.00 8.27 308 TYR A C 1
ATOM 2355 O O . TYR A 1 308 ? 19.070 1.030 34.604 1.00 9.56 308 TYR A O 1
ATOM 2364 N N . ALA A 1 309 ? 17.463 0.452 36.070 1.00 7.97 309 ALA A N 1
ATOM 2365 C CA . ALA A 1 309 ? 16.456 1.377 35.492 1.00 7.65 309 ALA A CA 1
ATOM 2366 C C . ALA A 1 309 ? 15.731 2.051 36.619 1.00 7.92 309 ALA A C 1
ATOM 2367 O O . ALA A 1 309 ? 14.970 1.397 37.355 1.00 8.29 309 ALA A O 1
ATOM 2369 N N . PHE A 1 310 ? 15.994 3.350 36.833 1.00 8.50 310 PHE A N 1
ATOM 2370 C CA . PHE A 1 310 ? 15.465 4.086 37.970 1.00 8.78 310 PHE A CA 1
ATOM 2371 C C . PHE A 1 310 ? 15.038 5.487 37.562 1.00 9.03 310 PHE A C 1
ATOM 2372 O O . PHE A 1 310 ? 15.630 6.108 36.668 1.00 10.41 310 PHE A O 1
ATOM 2380 N N . ALA A 1 311 ? 14.049 6.026 38.271 1.00 9.03 311 ALA A N 1
ATOM 2381 C CA . ALA A 1 311 ? 13.529 7.340 38.030 1.00 9.57 311 ALA A CA 1
ATOM 2382 C C . ALA A 1 311 ? 13.400 8.112 39.346 1.00 9.28 311 ALA A C 1
ATOM 2383 O O . ALA A 1 311 ? 13.296 7.520 40.431 1.00 10.40 311 ALA A O 1
ATOM 2385 N N . SER A 1 312 ? 13.402 9.411 39.264 1.00 9.79 312 SER A N 1
ATOM 2386 C CA . SER A 1 312 ? 13.078 10.262 40.400 1.00 10.22 312 SER A CA 1
ATOM 2387 C C . SER A 1 312 ? 11.608 10.095 40.786 1.00 10.49 312 SER A C 1
ATOM 2388 O O . SER A 1 312 ? 10.780 9.558 40.079 1.00 11.43 312 SER A O 1
ATOM 2391 N N . LYS A 1 313 ? 11.267 10.601 41.981 1.00 12.92 313 LYS A N 1
ATOM 2392 C CA . LYS A 1 313 ? 9.975 10.352 42.575 1.00 13.41 313 LYS A CA 1
ATOM 2393 C C . LYS A 1 313 ? 8.852 10.882 41.702 1.00 12.73 313 LYS A C 1
ATOM 2394 O O . LYS A 1 313 ? 7.763 10.307 41.644 1.00 14.66 313 LYS A O 1
ATOM 2400 N N . ASP A 1 314 ? 9.078 12.004 40.990 1.00 12.88 314 ASP A N 1
ATOM 2401 C CA . ASP A 1 314 ? 8.053 12.573 40.106 1.00 14.65 314 ASP A CA 1
ATOM 2402 C C . ASP A 1 314 ? 8.189 12.101 38.670 1.00 12.09 314 ASP A C 1
ATOM 2403 O O . ASP A 1 314 ? 7.428 12.524 37.815 1.00 13.01 314 ASP A O 1
ATOM 2408 N N . GLY A 1 315 ? 9.117 11.172 38.404 1.00 11.57 315 GLY A N 1
ATOM 2409 C CA . GLY A 1 315 ? 9.335 10.655 37.070 1.00 11.19 315 GLY A CA 1
ATOM 2410 C C . GLY A 1 315 ? 10.016 11.587 36.088 1.00 10.92 315 GLY A C 1
ATOM 2411 O O . GLY A 1 315 ? 10.209 11.225 34.939 1.00 13.52 315 GLY A O 1
ATOM 2412 N N . LYS A 1 316 ? 10.414 12.791 36.516 1.00 10.71 316 LYS A N 1
ATOM 2413 C CA . LYS A 1 316 ? 10.954 13.743 35.568 1.00 12.16 316 LYS A CA 1
ATOM 2414 C C . LYS A 1 316 ? 12.358 13.425 35.088 1.00 10.63 316 LYS A C 1
ATOM 2415 O O . LYS A 1 316 ? 12.738 13.872 34.013 1.00 13.50 316 LYS A O 1
ATOM 2421 N N . ARG A 1 317 ? 13.136 12.714 35.888 1.00 9.85 317 ARG A N 1
ATOM 2422 C CA . ARG A 1 317 ? 14.442 12.234 35.427 1.00 9.33 317 ARG A CA 1
ATOM 2423 C C . ARG A 1 317 ? 14.440 10.722 35.540 1.00 8.86 317 ARG A C 1
ATOM 2424 O O . ARG A 1 317 ? 14.117 10.156 36.599 1.00 9.80 317 ARG A O 1
ATOM 2432 N N . SER A 1 318 ? 14.820 10.040 34.467 1.00 8.99 318 SER A N 1
ATOM 2433 C CA . SER A 1 318 ? 14.943 8.586 34.470 1.00 9.22 318 SER A CA 1
ATOM 2434 C C . SER A 1 318 ? 16.268 8.210 33.839 1.00 9.93 318 SER A C 1
ATOM 2435 O O . SER A 1 318 ? 16.819 8.911 32.991 1.00 11.51 318 SER A O 1
ATOM 2438 N N . VAL A 1 319 ? 16.815 7.078 34.281 1.00 9.01 319 VAL A N 1
ATOM 2439 C CA . VAL A 1 319 ? 18.096 6.584 33.853 1.00 8.76 319 VAL A CA 1
ATOM 2440 C C . VAL A 1 319 ? 17.999 5.084 33.645 1.00 8.43 319 VAL A C 1
ATOM 2441 O O . VAL A 1 319 ? 17.499 4.367 34.515 1.00 9.36 319 VAL A O 1
ATOM 2445 N N . THR A 1 320 ? 18.543 4.592 32.532 1.00 7.61 320 THR A N 1
ATOM 2446 C CA . THR A 1 320 ? 18.690 3.168 32.307 1.00 7.51 320 THR A CA 1
ATOM 2447 C C . THR A 1 320 ? 20.104 2.894 31.843 1.00 7.36 320 THR A C 1
ATOM 2448 O O . THR A 1 320 ? 20.592 3.513 30.891 1.00 8.34 320 THR A O 1
ATOM 2452 N N . ALA A 1 321 ? 20.768 1.993 32.540 1.00 8.17 321 ALA A N 1
ATOM 2453 C CA . ALA A 1 321 ? 22.146 1.585 32.247 1.00 8.08 321 ALA A CA 1
ATOM 2454 C C . ALA A 1 321 ? 22.154 0.067 32.001 1.00 7.76 321 ALA A C 1
ATOM 2455 O O . ALA A 1 321 ? 21.434 -0.656 32.648 1.00 8.47 321 ALA A O 1
ATOM 2457 N N . LEU A 1 322 ? 23.008 -0.347 31.076 1.00 7.87 322 LEU A N 1
ATOM 2458 C CA . LEU A 1 322 ? 23.117 -1.754 30.671 1.00 7.54 322 LEU A CA 1
ATOM 2459 C C . LEU A 1 322 ? 24.609 -2.059 30.461 1.00 7.25 322 LEU A C 1
ATOM 2460 O O . LEU A 1 322 ? 25.283 -1.331 29.749 1.00 8.15 322 LEU A O 1
ATOM 2465 N N . ALA A 1 323 ? 25.047 -3.180 31.024 1.00 7.32 323 ALA A N 1
ATOM 2466 C CA . ALA A 1 323 ? 26.321 -3.790 30.656 1.00 7.20 323 ALA A CA 1
ATOM 2467 C C . ALA A 1 323 ? 25.990 -5.206 30.128 1.00 6.85 323 ALA A C 1
ATOM 2468 O O . ALA A 1 323 ? 25.209 -5.904 30.763 1.00 7.72 323 ALA A O 1
ATOM 2470 N N . ASN A 1 324 ? 26.578 -5.592 29.018 1.00 7.13 324 ASN A N 1
ATOM 2471 C CA . ASN A 1 324 ? 26.252 -6.897 28.437 1.00 7.29 324 ASN A CA 1
ATOM 2472 C C . ASN A 1 324 ? 27.157 -8.018 28.903 1.00 7.31 324 ASN A C 1
ATOM 2473 O O . ASN A 1 324 ? 27.693 -8.833 28.165 1.00 7.52 324 ASN A O 1
ATOM 2478 N N . THR A 1 325 ? 27.284 -8.079 30.253 1.00 7.60 325 THR A N 1
ATOM 2479 C CA . THR A 1 325 ? 27.772 -9.288 30.903 1.00 7.49 325 THR A CA 1
ATOM 2480 C C . THR A 1 325 ? 26.918 -9.517 32.142 1.00 7.33 325 THR A C 1
ATOM 2481 O O . THR A 1 325 ? 26.144 -8.689 32.574 1.00 8.79 325 THR A O 1
ATOM 2485 N N . SER A 1 326 ? 27.087 -10.731 32.712 1.00 7.88 326 SER A N 1
ATOM 2486 C CA . SER A 1 326 ? 26.574 -10.991 34.040 1.00 7.89 326 SER A CA 1
ATOM 2487 C C . SER A 1 326 ? 27.523 -11.969 34.727 1.00 7.90 326 SER A C 1
ATOM 2488 O O . SER A 1 326 ? 28.532 -12.373 3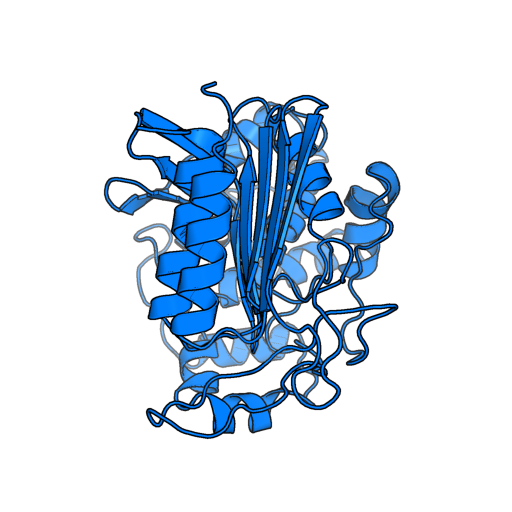4.166 1.00 8.44 326 SER A O 1
ATOM 2491 N N . ASN A 1 327 ? 27.196 -12.324 35.954 1.00 8.05 327 ASN A N 1
ATOM 2492 C CA . ASN A 1 327 ? 28.080 -13.114 36.833 1.00 8.16 327 ASN A CA 1
ATOM 2493 C C . ASN A 1 327 ? 29.432 -12.434 36.985 1.00 8.17 327 ASN A C 1
ATOM 2494 O O . ASN A 1 327 ? 30.474 -13.091 36.916 1.00 8.93 327 ASN A O 1
ATOM 2499 N N . ASN A 1 328 ? 29.403 -11.118 37.192 1.00 8.20 328 ASN A N 1
ATOM 2500 C CA . ASN A 1 328 ? 30.595 -10.303 37.377 1.00 8.68 328 ASN A CA 1
ATOM 2501 C C . ASN A 1 328 ? 30.256 -9.203 38.332 1.00 8.92 328 ASN A C 1
ATOM 2502 O O . ASN A 1 328 ? 29.756 -8.150 37.957 1.00 8.71 328 ASN A O 1
ATOM 2507 N N . VAL A 1 329 ? 30.431 -9.494 39.641 1.00 10.77 329 VAL A N 1
ATOM 2508 C CA . VAL A 1 329 ? 30.013 -8.523 40.633 1.00 11.40 329 VAL A CA 1
ATOM 2509 C C . VAL A 1 329 ? 30.753 -7.216 40.556 1.00 10.96 329 VAL A C 1
ATOM 2510 O O . VAL A 1 329 ? 30.179 -6.181 40.851 1.00 11.84 329 VAL A O 1
ATOM 2514 N N . ASN A 1 330 ? 31.997 -7.197 40.093 1.00 11.10 330 ASN A N 1
ATOM 2515 C CA . ASN A 1 330 ? 32.662 -5.900 39.912 1.00 11.77 330 ASN A CA 1
ATOM 2516 C C . ASN A 1 330 ? 31.909 -5.042 38.931 1.00 9.95 330 ASN A C 1
ATOM 2517 O O . ASN A 1 330 ? 31.659 -3.878 39.204 1.00 10.88 330 ASN A O 1
ATOM 2522 N N . VAL A 1 331 ? 31.524 -5.610 37.807 1.00 9.59 331 VAL A N 1
ATOM 2523 C CA . VAL A 1 331 ? 30.740 -4.854 36.820 1.00 8.75 331 VAL A CA 1
ATOM 2524 C C . VAL A 1 331 ? 29.411 -4.446 37.407 1.00 8.78 331 VAL A C 1
ATOM 2525 O O . VAL A 1 331 ? 28.981 -3.301 37.203 1.00 9.06 331 VAL A O 1
ATOM 2529 N N . LEU A 1 332 ? 28.724 -5.327 38.095 1.00 8.82 332 LEU A N 1
ATOM 2530 C CA . LEU A 1 332 ? 27.419 -5.023 38.664 1.00 9.81 332 LEU A CA 1
ATOM 2531 C C . LEU A 1 332 ? 27.527 -3.835 39.607 1.00 9.71 332 LEU A C 1
ATOM 2532 O O . LEU A 1 332 ? 26.711 -2.901 39.531 1.00 10.66 332 LEU A O 1
ATOM 2537 N N . ASN A 1 333 ? 28.532 -3.848 40.466 1.00 10.62 333 ASN A N 1
ATOM 2538 C CA . ASN A 1 333 ? 28.720 -2.768 41.421 1.00 11.28 333 ASN A CA 1
ATOM 2539 C C . ASN A 1 333 ? 29.085 -1.486 40.726 1.00 10.57 333 ASN A C 1
ATOM 2540 O O . ASN A 1 333 ? 28.598 -0.399 41.066 1.00 11.94 333 ASN A O 1
ATOM 2545 N N . THR A 1 334 ? 29.979 -1.577 39.740 1.00 9.82 334 THR A N 1
ATOM 2546 C CA . THR A 1 334 ? 30.360 -0.353 39.007 1.00 9.63 334 THR A CA 1
ATOM 2547 C C . THR A 1 334 ? 29.153 0.269 38.334 1.00 9.43 334 THR A C 1
ATOM 2548 O O . THR A 1 334 ? 28.992 1.484 38.368 1.00 9.55 334 THR A O 1
ATOM 2552 N N . MET A 1 335 ? 28.318 -0.543 37.689 1.00 9.66 335 MET A N 1
ATOM 2553 C CA . MET A 1 335 ? 27.203 0.019 36.922 1.00 8.95 335 MET A CA 1
ATOM 2554 C C . MET A 1 335 ? 26.221 0.769 37.837 1.00 9.01 335 MET A C 1
ATOM 2555 O O . MET A 1 335 ? 25.555 1.694 37.366 1.00 9.40 335 MET A O 1
ATOM 2560 N N . ALA A 1 336 ? 26.122 0.396 39.115 1.00 9.44 336 ALA A N 1
ATOM 2561 C CA . ALA A 1 336 ? 25.280 1.128 40.018 1.00 9.91 336 ALA A CA 1
ATOM 2562 C C . ALA A 1 336 ? 25.697 2.585 40.136 1.00 9.49 336 ALA A C 1
ATOM 2563 O O . ALA A 1 336 ? 24.871 3.444 40.477 1.00 10.79 336 ALA A O 1
ATOM 2565 N N . ARG A 1 337 ? 26.976 2.865 39.892 1.00 9.32 337 ARG A N 1
ATOM 2566 C CA . ARG A 1 337 ? 27.488 4.225 40.002 1.00 9.94 337 ARG A CA 1
ATOM 2567 C C . ARG A 1 337 ? 26.882 5.158 38.957 1.00 9.52 337 ARG A C 1
ATOM 2568 O O . ARG A 1 337 ? 26.922 6.383 39.138 1.00 10.21 337 ARG A O 1
ATOM 2583 N N . THR A 1 338 ? 26.297 4.603 37.892 1.00 9.25 338 THR A N 1
ATOM 2584 C CA . THR A 1 338 ? 25.589 5.462 36.942 1.00 9.37 338 THR A CA 1
ATOM 2585 C C . THR A 1 338 ? 24.514 6.238 37.634 1.00 9.67 338 THR A C 1
ATOM 2586 O O . THR A 1 338 ? 24.199 7.376 37.226 1.00 10.07 338 THR A O 1
ATOM 2590 N N . LEU A 1 339 ? 23.868 5.711 38.675 1.00 9.36 339 LEU A N 1
ATOM 2591 C CA . LEU A 1 339 ? 22.795 6.418 39.340 1.00 9.88 339 LEU A CA 1
ATOM 2592 C C . LEU A 1 339 ? 23.323 7.636 40.067 1.00 9.73 339 LEU A C 1
ATOM 2593 O O . LEU A 1 339 ? 22.707 8.709 40.087 1.00 10.45 339 LEU A O 1
ATOM 2598 N N . GLU A 1 340 ? 24.486 7.508 40.698 1.00 10.63 340 GLU A N 1
ATOM 2599 C CA . GLU A 1 340 ? 25.180 8.610 41.361 1.00 11.13 340 GLU A CA 1
ATOM 2600 C C . GLU A 1 340 ? 25.458 9.692 40.344 1.00 10.69 340 GLU A C 1
ATOM 2601 O O . GLU A 1 340 ? 25.145 10.851 40.566 1.00 11.55 340 GLU A O 1
ATOM 2607 N N . SER A 1 341 ? 26.131 9.352 39.250 1.00 10.27 341 SER A N 1
ATOM 2608 C CA . SER A 1 341 ? 26.503 10.404 38.297 1.00 10.04 341 SER A CA 1
ATOM 2609 C C . SER A 1 341 ? 25.296 11.039 37.676 1.00 10.04 341 SER A C 1
ATOM 2610 O O . SER A 1 341 ? 25.296 12.249 37.414 1.00 11.18 341 SER A O 1
ATOM 2613 N N . ALA A 1 342 ? 24.243 10.267 37.379 1.00 9.75 342 ALA A N 1
ATOM 2614 C CA . ALA A 1 342 ? 23.084 10.789 36.659 1.00 10.43 342 ALA A CA 1
ATOM 2615 C C . ALA A 1 342 ? 22.168 11.637 37.541 1.00 10.20 342 ALA A C 1
ATOM 2616 O O . ALA A 1 342 ? 21.546 12.559 37.034 1.00 10.72 342 ALA A O 1
ATOM 2618 N N . PHE A 1 343 ? 22.024 11.274 38.829 1.00 10.35 343 PHE A N 1
ATOM 2619 C CA . PHE A 1 343 ? 21.131 11.970 39.741 1.00 11.04 343 PHE A CA 1
ATOM 2620 C C . PHE A 1 343 ? 21.881 12.958 40.657 1.00 12.22 343 PHE A C 1
ATOM 2621 O O . PHE A 1 343 ? 21.361 14.039 40.852 1.00 15.28 343 PHE A O 1
ATOM 2629 N N . CYS A 1 344 ? 22.984 12.561 41.248 1.00 12.57 344 CYS A N 1
ATOM 2630 C CA . CYS A 1 344 ? 23.712 13.409 42.157 1.00 13.35 344 CYS A CA 1
ATOM 2631 C C . CYS A 1 344 ? 24.638 14.389 41.454 1.00 12.80 344 CYS A C 1
ATOM 2632 O O . CYS A 1 344 ? 24.986 15.458 41.963 1.00 14.25 344 CYS A O 1
ATOM 2635 N N . GLY A 1 345 ? 25.076 14.057 40.234 1.00 12.57 345 GLY A N 1
ATOM 2636 C CA . GLY A 1 345 ? 25.967 14.930 39.486 1.00 13.28 345 GLY A CA 1
ATOM 2637 C C . GLY A 1 345 ? 27.390 14.951 39.983 1.00 13.07 345 GLY A C 1
ATOM 2638 O O . GLY A 1 345 ? 27.846 14.106 40.747 1.00 16.24 345 GLY A O 1
ATOM 2639 N N . LYS A 1 346 ? 28.109 15.969 39.521 1.00 12.39 346 LYS A N 1
ATOM 2640 C CA . LYS A 1 346 ? 29.483 16.167 39.904 1.00 13.35 346 LYS A CA 1
ATOM 2641 C C . LYS A 1 346 ? 29.598 16.459 41.397 1.00 19.50 346 LYS A C 1
ATOM 2642 O O . LYS A 1 346 ? 28.796 17.200 41.937 1.00 22.49 346 LYS A O 1
ATOM 2648 N N . PRO A 1 347 ? 30.633 15.964 42.030 1.00 27.21 347 PRO A N 1
ATOM 2649 C CA . PRO A 1 347 ? 31.044 16.419 43.366 1.00 41.04 347 PRO A CA 1
ATOM 2650 C C . PRO A 1 347 ? 31.107 17.937 43.544 1.00 44.63 347 PRO A C 1
ATOM 2651 O O . PRO A 1 347 ? 31.445 18.631 42.563 1.00 53.02 347 PRO A O 1
#

Organism: Streptomyces sp. (strain R61) (NCBI:txid31952)

Radius of gyration: 18.87 Å; Cα contacts (8 Å, |Δi|>4): 825; chains: 1; bounding box: 51×48×43 Å

Nearest PDB structures (foldseek):
  1pwd-assembly1_A  TM=1.002E+00  e=2.984E-76  Streptomyces sp. R61
  3tg9-assembly1_B  TM=8.291E-01  e=4.848E-22  Halalkalibacterium halodurans C-125
  7spn-assembly1_B  TM=8.174E-01  e=2.188E-22  Dehalococcoidia bacterium
  7mqn-assembly2_B  TM=7.659E-01  e=5.084E-20  Cereibacter sphaeroides 2.4.1
  3rju-assembly1_A  TM=7.125E-01  e=1.789E-15  Yersinia pestis CO92

Secondary structure (DSSP, 8-state):
-PPP-HHHHHHHHHHHHHTT-SEEEEEEEETTEEEEEEEEBS-TTT-PBP-TT-BEE-GGGHHHHHHHHHHHHHHTTS--TTSBHHHHSTT-SS-TT-BHHHHHTT-S----THHHHTSSHHHHHHHHTT----HHHHHHHHHTS--SSSTTS-----HHHHHHHHHHHHHHHSS-HHHHHIIIIITTTT-TT-B--TT--PPPSSBPPPEEPPSSTTPPPEE------TTTGGGT--EE-HHHHHHHHHHHHTT-SS-HHHHHHHT-PEEEETTEEE-SS-EEEE-TTS-EEEEEEEEETTEEEEEEE-TTSSEEEEEEESEES-HHHHHHHHHHHIIIII---